Protein AF-F4B9F3-F1 (afdb_monomer)

pLDDT: mean 88.11, std 6.35, range [46.09, 97.69]

Structure (mmCIF, N/CA/C/O backbone):
data_AF-F4B9F3-F1
#
_entry.id   AF-F4B9F3-F1
#
loop_
_atom_site.group_PDB
_atom_site.id
_atom_site.type_symbol
_atom_site.label_atom_id
_atom_site.label_alt_id
_atom_site.label_comp_id
_atom_site.label_asym_id
_atom_site.label_entity_id
_atom_site.label_seq_id
_atom_site.pdbx_PDB_ins_code
_atom_site.Cartn_x
_atom_site.Cartn_y
_atom_site.Cartn_z
_atom_site.occupancy
_atom_site.B_iso_or_equiv
_atom_site.auth_seq_id
_atom_site.auth_comp_id
_atom_site.auth_asym_id
_atom_site.auth_atom_id
_atom_site.pdbx_PDB_model_num
ATOM 1 N N . MET A 1 1 ? -16.936 16.603 3.593 1.00 54.53 1 MET A N 1
ATOM 2 C CA . MET A 1 1 ? -16.932 15.221 3.071 1.00 54.53 1 MET A CA 1
ATOM 3 C C . MET A 1 1 ? -16.608 14.290 4.228 1.00 54.53 1 MET A C 1
ATOM 5 O O . MET A 1 1 ? -15.679 14.599 4.966 1.00 54.53 1 MET A O 1
ATOM 9 N N . ASP A 1 2 ? -17.397 13.236 4.446 1.00 83.31 2 ASP A N 1
ATOM 10 C CA . ASP A 1 2 ? -17.101 12.216 5.465 1.00 83.31 2 ASP A CA 1
ATOM 11 C C . ASP A 1 2 ? -15.756 11.537 5.127 1.00 83.31 2 ASP A C 1
ATOM 13 O O . ASP A 1 2 ? -15.446 11.337 3.949 1.00 83.31 2 ASP A O 1
ATOM 17 N N . LYS A 1 3 ? -14.947 11.191 6.138 1.00 83.88 3 LYS A N 1
ATOM 18 C CA . LYS A 1 3 ? -13.665 10.481 5.957 1.00 83.88 3 LYS A CA 1
ATOM 19 C C . LYS A 1 3 ? -13.860 9.179 5.174 1.00 83.88 3 LYS A C 1
ATOM 21 O O . LYS A 1 3 ? -12.996 8.796 4.391 1.00 83.88 3 LYS A O 1
ATOM 26 N N . LEU A 1 4 ? -15.013 8.533 5.355 1.00 87.69 4 LEU A N 1
ATOM 27 C CA . LEU A 1 4 ? -15.389 7.324 4.625 1.00 87.69 4 LEU A CA 1
ATOM 28 C C . LEU A 1 4 ? -15.606 7.594 3.131 1.00 87.69 4 LEU A C 1
ATOM 30 O O . LEU A 1 4 ? -15.123 6.837 2.293 1.00 87.69 4 LEU A O 1
ATOM 34 N N . ASP A 1 5 ? -16.288 8.684 2.778 1.00 88.31 5 ASP A N 1
ATOM 35 C CA . ASP A 1 5 ? -16.486 9.040 1.372 1.00 88.31 5 ASP A CA 1
ATOM 36 C C . ASP A 1 5 ? -15.176 9.465 0.707 1.00 88.31 5 ASP A C 1
ATOM 38 O O . ASP A 1 5 ? -14.934 9.082 -0.436 1.00 88.31 5 ASP A O 1
ATOM 42 N N . LEU A 1 6 ? -14.294 10.163 1.433 1.00 90.00 6 LEU A N 1
ATOM 43 C CA . LEU A 1 6 ? -12.944 10.461 0.952 1.00 90.00 6 LEU A CA 1
ATOM 44 C C . LEU A 1 6 ? -12.167 9.179 0.623 1.00 90.00 6 LEU A C 1
ATOM 46 O O . LEU A 1 6 ? -11.604 9.086 -0.463 1.00 90.00 6 LEU A O 1
ATOM 50 N N . ALA A 1 7 ? -12.173 8.183 1.517 1.00 89.06 7 ALA A N 1
ATOM 51 C CA . ALA A 1 7 ? -11.482 6.912 1.292 1.00 89.06 7 ALA A CA 1
ATOM 52 C C . ALA A 1 7 ? -12.005 6.177 0.047 1.00 89.06 7 ALA A C 1
ATOM 54 O O . ALA A 1 7 ? -11.213 5.708 -0.767 1.00 89.06 7 ALA A O 1
ATOM 55 N N . LYS A 1 8 ? -13.330 6.142 -0.146 1.00 92.88 8 LYS A N 1
ATOM 56 C CA . LYS A 1 8 ? -13.966 5.557 -1.336 1.00 92.88 8 LYS A CA 1
ATOM 57 C C . LYS A 1 8 ? -13.524 6.253 -2.627 1.00 92.88 8 LYS A C 1
ATOM 59 O O . LYS A 1 8 ? -13.165 5.579 -3.588 1.00 92.88 8 LYS A O 1
ATOM 64 N N . TYR A 1 9 ? -13.548 7.587 -2.664 1.00 92.62 9 TYR A N 1
ATOM 65 C CA . TYR A 1 9 ? -13.148 8.327 -3.863 1.00 92.62 9 TYR A CA 1
ATOM 66 C C . TYR A 1 9 ? -11.651 8.198 -4.145 1.00 92.62 9 TYR A C 1
ATOM 68 O O . TYR A 1 9 ? -11.282 7.963 -5.291 1.00 92.62 9 TYR A O 1
ATOM 76 N N . LEU A 1 10 ? -10.800 8.278 -3.117 1.00 92.19 10 LEU A N 1
ATOM 77 C CA . LEU A 1 10 ? -9.359 8.067 -3.268 1.00 92.19 10 LEU A CA 1
ATOM 78 C C . LEU A 1 10 ? -9.040 6.661 -3.776 1.00 92.19 10 LEU A C 1
ATOM 80 O O . LEU A 1 10 ? -8.207 6.530 -4.666 1.00 92.19 10 LEU A O 1
ATOM 84 N N . ALA A 1 11 ? -9.735 5.630 -3.285 1.00 92.69 11 ALA A N 1
ATOM 85 C CA . ALA A 1 11 ? -9.580 4.275 -3.802 1.00 92.69 11 ALA A CA 1
ATOM 86 C C . ALA A 1 11 ? -9.841 4.227 -5.316 1.00 92.69 11 ALA A C 1
ATOM 88 O O . ALA A 1 11 ? -8.995 3.762 -6.078 1.00 92.69 11 ALA A O 1
ATOM 89 N N . ILE A 1 12 ? -10.972 4.768 -5.773 1.00 92.06 12 ILE A N 1
ATOM 90 C CA . ILE A 1 12 ? -11.334 4.762 -7.199 1.00 92.06 12 ILE A CA 1
ATOM 91 C C . ILE A 1 12 ? -10.333 5.576 -8.030 1.00 92.06 12 ILE A C 1
ATOM 93 O O . ILE A 1 12 ? -9.908 5.120 -9.090 1.00 92.06 12 ILE A O 1
ATOM 97 N N . ILE A 1 13 ? -9.922 6.752 -7.544 1.00 92.88 13 ILE A N 1
ATOM 98 C CA . ILE A 1 13 ? -8.953 7.615 -8.232 1.00 92.88 13 ILE A CA 1
ATOM 99 C C . ILE A 1 13 ? -7.603 6.908 -8.367 1.00 92.88 13 ILE A C 1
ATOM 101 O O . ILE A 1 13 ? -7.053 6.873 -9.464 1.00 92.88 13 ILE A O 1
ATOM 105 N N . PHE A 1 14 ? -7.084 6.306 -7.293 1.00 90.75 14 PHE A N 1
ATOM 106 C CA . PHE A 1 14 ? -5.810 5.589 -7.342 1.00 90.75 14 PHE A CA 1
ATOM 107 C C . PHE A 1 14 ? -5.873 4.357 -8.241 1.00 90.75 14 PHE A C 1
ATOM 109 O O . PHE A 1 14 ? -4.962 4.165 -9.037 1.00 90.75 14 PHE A O 1
ATOM 116 N N . ALA A 1 15 ? -6.960 3.577 -8.207 1.00 90.69 15 ALA A N 1
ATOM 117 C CA . ALA A 1 15 ? -7.137 2.471 -9.151 1.00 90.69 15 ALA A CA 1
ATOM 118 C C . ALA A 1 15 ? -7.167 2.961 -10.605 1.00 90.69 15 ALA A C 1
ATOM 120 O O . ALA A 1 15 ? -6.546 2.344 -11.465 1.00 90.69 15 ALA A O 1
ATOM 121 N N . GLY A 1 16 ? -7.855 4.073 -10.879 1.00 89.19 16 GLY A N 1
ATOM 122 C CA . GLY A 1 16 ? -7.937 4.654 -12.217 1.00 89.19 16 GLY A CA 1
ATOM 123 C C . GLY A 1 16 ? -6.586 5.155 -12.727 1.00 89.19 16 GLY A C 1
ATOM 124 O O . GLY A 1 16 ? -6.164 4.767 -13.812 1.00 89.19 16 GLY A O 1
ATOM 125 N N . ILE A 1 17 ? -5.885 5.972 -11.933 1.00 89.88 17 ILE A N 1
ATOM 126 C CA . ILE A 1 17 ? -4.555 6.495 -12.284 1.00 89.88 17 ILE A CA 1
ATOM 127 C C . ILE A 1 17 ? -3.578 5.342 -12.487 1.00 89.88 17 ILE A C 1
ATOM 129 O O . ILE A 1 17 ? -2.894 5.293 -13.508 1.00 89.88 17 ILE A O 1
ATOM 133 N N . SER A 1 18 ? -3.542 4.391 -11.554 1.00 87.56 18 SER A N 1
ATOM 134 C CA . SER A 1 18 ? -2.653 3.247 -11.683 1.00 87.56 18 SER A CA 1
ATOM 135 C C . SER A 1 18 ? -3.004 2.391 -12.871 1.00 87.56 18 SER A C 1
ATOM 137 O O . SER A 1 18 ? -2.077 2.010 -13.555 1.00 87.56 18 SER A O 1
ATOM 139 N N . GLY A 1 19 ? -4.285 2.158 -13.172 1.00 86.00 19 GLY A N 1
ATOM 140 C CA . GLY A 1 19 ? -4.714 1.439 -14.371 1.00 86.00 19 GLY A CA 1
ATOM 141 C C . GLY A 1 19 ? -4.265 2.120 -15.665 1.00 86.00 19 GLY A C 1
ATOM 142 O O . GLY A 1 19 ? -3.836 1.441 -16.593 1.00 86.00 19 GLY A O 1
ATOM 143 N N . ILE A 1 20 ? -4.290 3.456 -15.718 1.00 87.50 20 ILE A N 1
ATOM 144 C CA . ILE A 1 20 ? -3.760 4.212 -16.860 1.00 87.50 20 ILE A CA 1
ATOM 145 C C . ILE A 1 20 ? -2.248 3.995 -16.976 1.00 87.50 20 ILE A C 1
ATOM 147 O O . ILE A 1 20 ? -1.790 3.552 -18.027 1.00 87.50 20 ILE A O 1
ATOM 151 N N . ILE A 1 21 ? -1.485 4.241 -15.904 1.00 85.19 21 ILE A N 1
ATOM 152 C CA . ILE A 1 21 ? -0.020 4.058 -15.892 1.00 85.19 21 ILE A CA 1
ATOM 153 C C . ILE A 1 21 ? 0.353 2.600 -16.208 1.00 85.19 21 ILE A C 1
ATOM 155 O O . ILE A 1 21 ? 1.301 2.358 -16.947 1.00 85.19 21 ILE A O 1
ATOM 159 N N . TYR A 1 22 ? -0.448 1.639 -15.744 1.00 76.88 22 TYR A N 1
ATOM 160 C CA . TYR A 1 22 ? -0.334 0.217 -16.069 1.00 76.88 22 TYR A CA 1
ATOM 161 C C . TYR A 1 22 ? -0.323 0.003 -17.595 1.00 76.88 22 TYR A C 1
ATOM 163 O O . TYR A 1 22 ? 0.506 -0.716 -18.144 1.00 76.88 22 TYR A O 1
ATOM 171 N N . VAL A 1 23 ? -1.223 0.658 -18.331 1.00 79.69 23 VAL A N 1
ATOM 172 C CA . VAL A 1 23 ? -1.362 0.447 -19.781 1.00 79.69 23 VAL A CA 1
ATOM 173 C C . VAL A 1 23 ? -0.279 1.173 -20.584 1.00 79.69 23 VAL A C 1
ATOM 175 O O . VAL A 1 23 ? 0.254 0.592 -21.530 1.00 79.69 23 VAL A O 1
ATOM 178 N N . ILE A 1 24 ? 0.043 2.423 -20.234 1.00 83.38 24 ILE A N 1
ATOM 179 C CA . ILE A 1 24 ? 0.866 3.307 -21.086 1.00 83.38 24 ILE A CA 1
ATOM 180 C C . ILE A 1 24 ? 2.279 3.593 -20.562 1.00 83.38 24 ILE A C 1
ATOM 182 O O . ILE A 1 24 ? 3.078 4.159 -21.303 1.00 83.38 24 ILE A O 1
ATOM 186 N N . GLY A 1 25 ? 2.576 3.253 -19.307 1.00 81.44 25 GLY A N 1
ATOM 187 C CA . GLY A 1 25 ? 3.857 3.558 -18.668 1.00 81.44 25 GLY A CA 1
ATOM 188 C C . GLY A 1 25 ? 5.021 2.748 -19.233 1.00 81.44 25 GLY A C 1
ATOM 189 O O . GLY A 1 25 ? 4.832 1.713 -19.879 1.00 81.44 25 GLY A O 1
ATOM 190 N N . ASP A 1 26 ? 6.243 3.199 -18.965 1.00 83.12 26 ASP A N 1
ATOM 191 C CA . ASP A 1 26 ? 7.438 2.397 -19.220 1.00 83.12 26 ASP A CA 1
ATOM 192 C C . ASP A 1 26 ? 7.557 1.222 -18.213 1.00 83.12 26 ASP A C 1
ATOM 194 O O . ASP A 1 26 ? 6.752 1.110 -17.286 1.00 83.12 26 ASP A O 1
ATOM 198 N N . PRO A 1 27 ? 8.509 0.284 -18.364 1.00 82.88 27 PRO A N 1
ATOM 199 C CA . PRO A 1 27 ? 8.615 -0.856 -17.452 1.00 82.88 27 PRO A CA 1
ATOM 200 C C . PRO A 1 27 ? 8.809 -0.494 -15.966 1.00 82.88 27 PRO A C 1
ATOM 202 O O . PRO A 1 27 ? 8.339 -1.254 -15.113 1.00 82.88 27 PRO A O 1
ATOM 205 N N . LEU A 1 28 ? 9.465 0.627 -15.634 1.00 85.12 28 LEU A N 1
ATOM 206 C CA . LEU A 1 28 ? 9.624 1.078 -14.245 1.00 85.12 28 LEU A CA 1
ATOM 207 C C . LEU A 1 28 ? 8.348 1.740 -13.741 1.00 85.12 28 LEU A C 1
ATOM 209 O O . LEU A 1 28 ? 7.895 1.391 -12.652 1.00 85.12 28 LEU A O 1
ATOM 213 N N . ASP A 1 29 ? 7.728 2.609 -14.535 1.00 85.50 29 ASP A N 1
ATOM 214 C CA . ASP A 1 29 ? 6.423 3.201 -14.227 1.00 85.50 29 ASP A CA 1
ATOM 215 C C . ASP A 1 29 ? 5.366 2.122 -13.994 1.00 85.50 29 ASP A C 1
ATOM 217 O O . ASP A 1 29 ? 4.603 2.163 -13.024 1.00 85.50 29 ASP A O 1
ATOM 221 N N . LYS A 1 30 ? 5.356 1.101 -14.854 1.00 85.62 30 LYS A N 1
ATOM 222 C CA . LYS A 1 30 ? 4.491 -0.064 -14.705 1.00 85.62 30 LYS A CA 1
ATOM 223 C C . LYS A 1 30 ? 4.792 -0.796 -13.409 1.00 85.62 30 LYS A C 1
ATOM 225 O O . LYS A 1 30 ? 3.845 -1.111 -12.702 1.00 85.62 30 LYS A O 1
ATOM 230 N N . LEU A 1 31 ? 6.055 -1.030 -13.050 1.00 85.19 31 LEU A N 1
ATOM 231 C CA . LEU A 1 31 ? 6.383 -1.669 -11.771 1.00 85.19 31 LEU A CA 1
ATOM 232 C C . LEU A 1 31 ? 5.897 -0.827 -10.584 1.00 85.19 31 LEU A C 1
ATOM 234 O O . LEU A 1 31 ? 5.231 -1.369 -9.703 1.00 85.19 31 LEU A O 1
ATOM 238 N N . LEU A 1 32 ? 6.164 0.483 -10.591 1.00 86.88 32 LEU A N 1
ATOM 239 C CA . LEU A 1 32 ? 5.706 1.441 -9.574 1.00 86.88 32 LEU A CA 1
ATOM 240 C C . LEU A 1 32 ? 4.182 1.447 -9.441 1.00 86.88 32 LEU A C 1
ATOM 242 O O . LEU A 1 32 ? 3.639 1.504 -8.333 1.00 86.88 32 LEU A O 1
ATOM 246 N N . SER A 1 33 ? 3.478 1.328 -10.565 1.00 84.69 33 SER A N 1
ATOM 247 C CA . SER A 1 33 ? 2.021 1.348 -10.592 1.00 84.69 33 SER A CA 1
ATOM 248 C C . SER A 1 33 ? 1.373 0.157 -9.880 1.00 84.69 33 SER A C 1
ATOM 250 O O . SER A 1 33 ? 0.226 0.307 -9.467 1.00 84.69 33 SER A O 1
ATOM 252 N N . TYR A 1 34 ? 2.085 -0.956 -9.630 1.00 84.19 34 TYR A N 1
ATOM 253 C CA . TYR A 1 34 ? 1.566 -2.114 -8.870 1.00 84.19 34 TYR A CA 1
ATOM 254 C C . TYR A 1 34 ? 1.205 -1.739 -7.426 1.00 84.19 34 TYR A C 1
ATOM 256 O O . TYR A 1 34 ? 0.341 -2.359 -6.811 1.00 84.19 34 TYR A O 1
ATOM 264 N N . GLN A 1 35 ? 1.794 -0.674 -6.875 1.00 86.38 35 GLN A N 1
ATOM 265 C CA . GLN A 1 35 ? 1.432 -0.215 -5.535 1.00 86.38 35 GLN A CA 1
ATOM 266 C C . GLN A 1 35 ? 0.037 0.414 -5.477 1.00 86.38 35 GLN A C 1
ATOM 268 O O . GLN A 1 35 ? -0.643 0.333 -4.454 1.00 86.38 35 GLN A O 1
ATOM 273 N N . GLY A 1 36 ? -0.420 1.051 -6.553 1.00 89.44 36 GLY A N 1
ATOM 274 C CA . GLY A 1 36 ? -1.686 1.774 -6.517 1.00 89.44 36 GLY A CA 1
ATOM 275 C C . GLY A 1 36 ? -2.930 0.887 -6.413 1.00 89.44 36 GLY A C 1
ATOM 276 O O . GLY A 1 36 ? -3.803 1.233 -5.618 1.00 89.44 36 GLY A O 1
ATOM 277 N N . PRO A 1 37 ? -3.027 -0.271 -7.095 1.00 92.38 37 PRO A N 1
ATOM 278 C CA . PRO A 1 37 ? -4.070 -1.264 -6.851 1.00 92.38 37 PRO A CA 1
ATOM 279 C C . PRO A 1 37 ? -4.069 -1.758 -5.406 1.00 92.38 37 PRO A C 1
ATOM 281 O O . PRO A 1 37 ? -5.139 -1.835 -4.805 1.00 92.38 37 PRO A O 1
ATOM 284 N N . VAL A 1 38 ? -2.892 -1.994 -4.812 1.00 93.38 38 VAL A N 1
ATOM 285 C CA . VAL A 1 38 ? -2.772 -2.384 -3.397 1.00 93.38 38 VAL A CA 1
ATOM 286 C C . VAL A 1 38 ? -3.338 -1.295 -2.482 1.00 93.38 38 VAL A C 1
ATOM 288 O O . VAL A 1 38 ? -4.198 -1.578 -1.644 1.00 93.38 38 VAL A O 1
ATOM 291 N N . PHE A 1 39 ? -2.919 -0.038 -2.656 1.00 91.81 39 PHE A N 1
ATOM 292 C CA . PHE A 1 39 ? -3.423 1.086 -1.858 1.00 91.81 39 PHE A CA 1
ATOM 293 C C . PHE A 1 39 ? -4.919 1.332 -2.072 1.00 91.81 39 PHE A C 1
ATOM 295 O O . PHE A 1 39 ? -5.658 1.560 -1.113 1.00 91.81 39 PHE A O 1
ATOM 302 N N . SER A 1 40 ? -5.379 1.258 -3.318 1.00 95.31 40 SER A N 1
ATOM 303 C CA . SER A 1 40 ? -6.786 1.405 -3.680 1.00 95.31 40 SER A CA 1
ATOM 304 C C . SER A 1 40 ? -7.649 0.329 -3.026 1.00 95.31 40 SER A C 1
ATOM 306 O O . SER A 1 40 ? -8.626 0.644 -2.339 1.00 95.31 40 SER A O 1
ATOM 308 N N . GLY A 1 41 ? -7.240 -0.933 -3.165 1.00 96.62 41 GLY A N 1
ATOM 309 C CA . GLY A 1 41 ? -7.872 -2.068 -2.517 1.00 96.62 41 GLY A CA 1
ATOM 310 C C . GLY A 1 41 ? -7.928 -1.862 -1.010 1.00 96.62 41 GLY A C 1
ATOM 311 O O . GLY A 1 41 ? -9.006 -1.946 -0.425 1.00 96.62 41 GLY A O 1
ATOM 312 N N . ALA A 1 42 ? -6.807 -1.503 -0.380 1.00 95.50 42 ALA A N 1
ATOM 313 C CA . ALA A 1 42 ? -6.735 -1.298 1.065 1.00 95.50 42 ALA A CA 1
ATOM 314 C C . ALA A 1 42 ? -7.681 -0.195 1.560 1.00 95.50 42 ALA A C 1
ATOM 316 O O . ALA A 1 42 ? -8.410 -0.396 2.537 1.00 95.50 42 ALA A O 1
ATOM 317 N N . LEU A 1 43 ? -7.738 0.943 0.865 1.00 95.44 43 LEU A N 1
ATOM 318 C CA . LEU A 1 43 ? -8.685 2.014 1.179 1.00 95.44 43 LEU A CA 1
ATOM 319 C C . LEU A 1 43 ? -10.137 1.547 1.039 1.00 95.44 43 LEU A C 1
ATOM 321 O O . LEU A 1 43 ? -10.967 1.875 1.891 1.00 95.44 43 LEU A O 1
ATOM 325 N N . LEU A 1 44 ? -10.446 0.758 0.008 1.00 96.38 44 LEU A N 1
ATOM 326 C CA . LEU A 1 44 ? -11.791 0.232 -0.200 1.00 96.38 44 LEU A CA 1
ATOM 327 C C . LEU A 1 44 ? -12.169 -0.823 0.851 1.00 96.38 44 LEU A C 1
ATOM 329 O O . LEU A 1 44 ? -13.282 -0.783 1.371 1.00 96.38 44 LEU A O 1
ATOM 333 N N . GLY A 1 45 ? -11.256 -1.723 1.216 1.00 95.94 45 GLY A N 1
ATOM 334 C CA . GLY A 1 45 ? -11.462 -2.715 2.275 1.00 95.94 45 GLY A CA 1
ATOM 335 C C . GLY A 1 45 ? -11.715 -2.054 3.627 1.00 95.94 45 GLY A C 1
ATOM 336 O O . GLY A 1 45 ? -12.679 -2.392 4.323 1.00 95.94 45 GLY A O 1
ATOM 337 N N . TRP A 1 46 ? -10.916 -1.033 3.951 1.00 95.12 46 TRP A N 1
ATOM 338 C CA . TRP A 1 46 ? -11.114 -0.209 5.141 1.00 95.12 46 TRP A CA 1
ATOM 339 C C . TRP A 1 46 ? -12.446 0.552 5.097 1.00 95.12 46 TRP A C 1
ATOM 341 O O . TRP A 1 46 ? -13.173 0.601 6.092 1.00 95.12 46 TRP A O 1
ATOM 351 N N . TYR A 1 47 ? -12.813 1.118 3.946 1.00 95.12 47 TYR A N 1
ATOM 352 C CA . TYR A 1 47 ? -14.108 1.769 3.764 1.00 95.12 47 TYR A CA 1
ATOM 353 C C . TYR A 1 47 ? -15.268 0.796 4.003 1.00 95.12 47 TYR A C 1
ATOM 355 O O . TYR A 1 47 ? -16.190 1.126 4.748 1.00 95.12 47 TYR A O 1
ATOM 363 N N . VAL A 1 48 ? -15.223 -0.404 3.416 1.00 94.38 48 VAL A N 1
ATOM 364 C CA . VAL A 1 48 ? -16.306 -1.392 3.500 1.00 94.38 48 VAL A CA 1
ATOM 365 C C . VAL A 1 48 ? -16.559 -1.808 4.946 1.00 94.38 48 VAL A C 1
ATOM 367 O O . VAL A 1 48 ? -17.702 -1.745 5.404 1.00 94.38 48 VAL A O 1
ATOM 370 N N . ILE A 1 49 ? -15.515 -2.175 5.695 1.00 93.50 49 ILE A N 1
ATOM 371 C CA . ILE A 1 49 ? -15.701 -2.633 7.078 1.00 93.50 49 ILE A CA 1
ATOM 372 C C . ILE A 1 49 ? -16.241 -1.523 7.989 1.00 93.50 49 ILE A C 1
ATOM 374 O O . ILE A 1 49 ? -17.059 -1.793 8.865 1.00 93.50 49 ILE A O 1
ATOM 378 N N . ASN A 1 50 ? -15.862 -0.264 7.758 1.00 91.25 50 ASN A N 1
ATOM 379 C CA . ASN A 1 50 ? -16.335 0.851 8.578 1.00 91.25 50 ASN A CA 1
ATOM 380 C C . ASN A 1 50 ? -17.706 1.390 8.142 1.00 91.25 50 ASN A C 1
ATOM 382 O O . ASN A 1 50 ? -18.498 1.788 8.991 1.00 91.25 50 ASN A O 1
ATOM 386 N N . LYS A 1 51 ? -18.025 1.406 6.843 1.00 90.81 51 LYS A N 1
ATOM 387 C CA . LYS A 1 51 ? -19.292 1.963 6.341 1.00 90.81 51 LYS A CA 1
ATOM 388 C C . LYS A 1 51 ? -20.478 1.030 6.567 1.00 90.81 51 LYS A C 1
ATOM 390 O O . L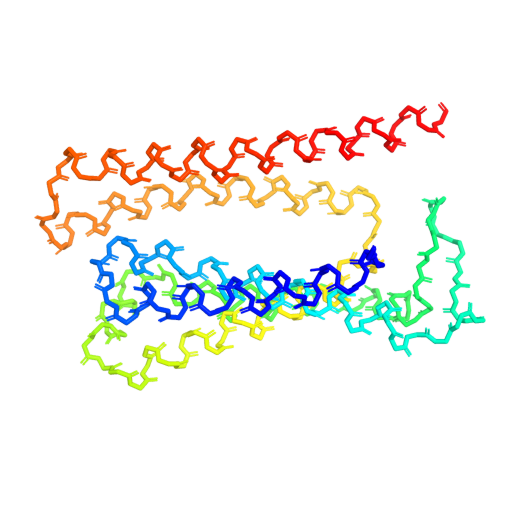YS A 1 51 ? -21.567 1.511 6.871 1.00 90.81 51 LYS A O 1
ATOM 395 N N . TYR A 1 52 ? -20.274 -0.275 6.388 1.00 88.00 52 TYR A N 1
ATOM 396 C CA . TYR A 1 52 ? -21.349 -1.268 6.468 1.00 88.00 52 TYR A CA 1
ATOM 397 C C . TYR A 1 52 ? -21.531 -1.865 7.865 1.00 88.00 52 TYR A C 1
ATOM 399 O O . TYR A 1 52 ? -22.457 -2.647 8.076 1.00 88.00 52 TYR A O 1
ATOM 407 N N . THR A 1 53 ? -20.694 -1.487 8.833 1.00 87.69 53 THR A N 1
ATOM 408 C CA . THR A 1 53 ? -20.932 -1.843 10.232 1.00 87.69 53 THR A CA 1
ATOM 409 C C . THR A 1 53 ? -22.018 -0.931 10.816 1.00 87.69 53 THR A C 1
ATOM 411 O O . THR A 1 53 ? -21.882 0.293 10.751 1.00 87.69 53 THR A O 1
ATOM 414 N N . PRO A 1 54 ? -23.105 -1.488 11.385 1.00 86.19 54 PRO A N 1
ATOM 415 C CA . PRO A 1 54 ? -24.119 -0.705 12.089 1.00 86.19 54 PRO A CA 1
ATOM 416 C C . PRO A 1 54 ? -23.510 0.118 13.232 1.00 86.19 54 PRO A C 1
ATOM 41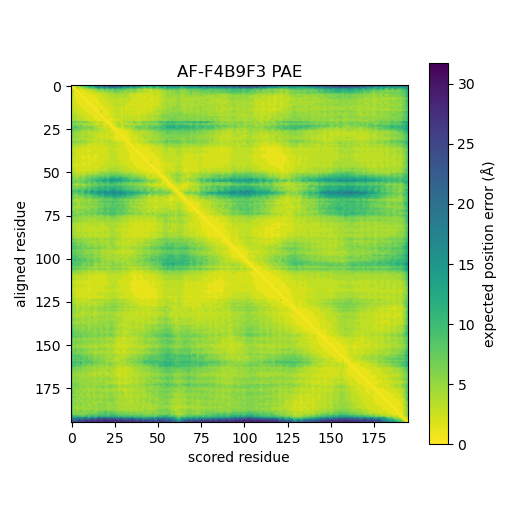8 O O . PRO A 1 54 ? -22.590 -0.345 13.902 1.00 86.19 54 PRO A O 1
ATOM 421 N N . LYS A 1 55 ? -24.013 1.336 13.474 1.00 82.88 55 LYS A N 1
ATOM 422 C CA . LYS A 1 55 ? -23.436 2.265 14.471 1.00 82.88 55 LYS A CA 1
ATOM 423 C C . LYS A 1 55 ? -23.435 1.704 15.899 1.00 82.88 55 LYS A C 1
ATOM 425 O O . LYS A 1 55 ? -22.537 2.014 16.669 1.00 82.88 55 LYS A O 1
ATOM 430 N N . ASP A 1 56 ? -24.414 0.868 16.223 1.00 86.44 56 ASP A N 1
ATOM 431 C CA . ASP A 1 56 ? -24.560 0.127 17.481 1.00 86.44 56 ASP A CA 1
ATOM 432 C C . ASP A 1 56 ? -23.585 -1.057 17.614 1.00 86.44 56 ASP A C 1
ATOM 434 O O . ASP A 1 56 ? -23.445 -1.628 18.691 1.00 86.44 56 ASP A O 1
ATOM 438 N N . LYS A 1 57 ? -22.883 -1.418 16.533 1.00 88.56 57 LYS A N 1
ATOM 439 C CA . LYS A 1 57 ? -21.897 -2.510 16.479 1.00 88.56 57 LYS A CA 1
ATOM 440 C C . LYS A 1 57 ? -20.458 -2.005 16.392 1.00 88.56 57 LYS A C 1
ATOM 442 O O . LYS A 1 57 ? -19.587 -2.691 15.850 1.00 88.56 57 LYS A O 1
ATOM 447 N N . PHE A 1 58 ? -20.209 -0.819 16.935 1.00 90.94 58 PHE A N 1
ATOM 448 C CA . PHE A 1 58 ? -18.869 -0.333 17.239 1.00 90.94 58 PHE A CA 1
ATOM 449 C C . PHE A 1 58 ? -18.602 -0.494 18.728 1.00 90.94 58 PHE A C 1
ATOM 451 O O . PHE A 1 58 ? -19.480 -0.257 19.553 1.00 90.94 58 PHE A O 1
ATOM 458 N N . VAL A 1 59 ? -17.381 -0.886 19.061 1.00 89.00 59 VAL A N 1
ATOM 459 C CA . VAL A 1 59 ? -16.927 -1.013 20.446 1.00 89.00 59 VAL A CA 1
ATOM 460 C C . VAL A 1 59 ? -15.607 -0.284 20.619 1.00 89.00 59 VAL A C 1
ATOM 462 O O . VAL A 1 59 ? -14.822 -0.169 19.676 1.00 89.00 59 VAL A O 1
ATOM 465 N N . GLU A 1 60 ? -15.371 0.227 21.821 1.00 84.94 60 GLU A N 1
ATOM 466 C CA . GLU A 1 60 ? -14.086 0.822 22.166 1.00 84.94 60 GLU A CA 1
ATOM 467 C C . GLU A 1 60 ? -13.025 -0.269 22.325 1.00 84.94 60 GLU A C 1
ATOM 469 O O . GLU A 1 60 ? -13.200 -1.251 23.047 1.00 84.94 60 GLU A O 1
ATOM 474 N N . PHE A 1 61 ? -11.913 -0.090 21.623 1.00 82.81 61 PHE A N 1
ATOM 475 C CA . PHE A 1 61 ? -10.743 -0.950 21.680 1.00 82.81 61 PHE A CA 1
ATOM 476 C C . PHE A 1 61 ? -9.491 -0.082 21.586 1.00 82.81 61 PHE A C 1
ATOM 478 O O . PHE A 1 61 ? -9.306 0.623 20.591 1.00 82.81 61 PHE A O 1
ATOM 485 N N . GLU A 1 62 ? -8.645 -0.121 22.621 1.00 79.56 62 GLU A N 1
ATOM 486 C CA . GLU A 1 62 ? -7.441 0.720 22.729 1.00 79.56 62 GLU A CA 1
ATOM 487 C C . GLU A 1 62 ? -7.752 2.188 22.364 1.00 79.56 62 GLU A C 1
ATOM 489 O O . GLU A 1 62 ? -7.162 2.734 21.434 1.00 79.56 62 GLU A O 1
ATOM 494 N N . ASP A 1 63 ? -8.746 2.798 23.021 1.00 72.12 63 ASP A N 1
ATOM 495 C CA . ASP A 1 63 ? -9.214 4.190 22.825 1.00 72.12 63 ASP A CA 1
ATOM 496 C C . ASP A 1 63 ? -9.632 4.542 21.388 1.00 72.12 63 ASP A C 1
ATOM 498 O O . ASP A 1 63 ? -9.546 5.691 20.946 1.00 72.12 63 ASP A O 1
ATOM 502 N N . SER A 1 64 ? -10.051 3.542 20.614 1.00 80.19 64 SER A N 1
ATOM 503 C CA . SER A 1 64 ? -10.579 3.730 19.267 1.00 80.19 64 SER A CA 1
ATOM 504 C C . SER A 1 64 ? -11.874 2.952 19.073 1.00 80.19 64 SER A C 1
ATOM 506 O O . SER A 1 64 ? -11.999 1.814 19.517 1.00 80.19 64 SER A O 1
ATOM 508 N N . LEU A 1 65 ? -12.849 3.566 18.401 1.00 84.69 65 LEU A N 1
ATOM 509 C CA . LEU A 1 65 ? -14.071 2.876 17.997 1.00 84.69 65 LEU A CA 1
ATOM 510 C C . LEU A 1 65 ? -13.750 1.949 16.827 1.00 84.69 65 LEU A C 1
ATOM 512 O O . LEU A 1 65 ? -13.393 2.413 15.741 1.00 84.69 65 LEU A O 1
ATOM 516 N N . VAL A 1 66 ? -13.895 0.645 17.047 1.00 88.81 66 VAL A N 1
ATOM 517 C CA . VAL A 1 66 ? -13.664 -0.381 16.028 1.00 88.81 66 VAL A CA 1
ATOM 518 C C . VAL A 1 66 ? -14.941 -1.174 15.751 1.00 88.81 66 VAL A C 1
ATOM 520 O O . VAL A 1 66 ? -15.729 -1.422 16.667 1.00 88.81 66 VAL A O 1
ATOM 523 N N . PRO A 1 67 ? -15.158 -1.618 14.501 1.00 90.50 67 PRO A N 1
ATOM 524 C CA . PRO A 1 67 ? -16.224 -2.560 14.191 1.00 90.50 67 PRO A CA 1
ATOM 525 C C . PRO A 1 67 ? -16.099 -3.856 15.000 1.00 90.50 67 PRO A C 1
ATOM 527 O O . PRO A 1 67 ? -15.020 -4.451 15.042 1.00 90.50 67 PRO A O 1
ATOM 530 N N . VAL A 1 68 ? -17.201 -4.362 15.565 1.00 89.56 68 VAL A N 1
ATOM 531 C CA . VAL A 1 68 ? -17.218 -5.659 16.278 1.00 89.56 68 VAL A CA 1
ATOM 532 C C . VAL A 1 68 ? -16.709 -6.797 15.386 1.00 89.56 68 VAL A C 1
ATOM 534 O O . VAL A 1 68 ? -15.971 -7.667 15.847 1.00 89.56 68 VAL A O 1
ATOM 537 N N . THR A 1 69 ? -17.027 -6.763 14.088 1.00 87.88 69 THR A N 1
ATOM 538 C CA . THR A 1 69 ? -16.531 -7.733 13.100 1.00 87.88 69 THR A CA 1
ATOM 539 C C . THR A 1 69 ? -15.004 -7.818 13.093 1.00 87.88 69 THR A C 1
ATOM 541 O O . THR A 1 69 ? -14.461 -8.917 13.026 1.00 87.88 69 THR A O 1
ATOM 544 N N . SER A 1 70 ? -14.306 -6.688 13.246 1.00 89.50 70 SER A N 1
ATOM 545 C CA . SER A 1 70 ? -12.841 -6.635 13.316 1.00 89.50 70 SER A CA 1
ATOM 546 C C . SER A 1 70 ? -12.294 -7.417 14.509 1.00 89.50 70 SER A C 1
ATOM 548 O O . SER A 1 70 ? -11.262 -8.072 14.400 1.00 89.50 70 SER A O 1
ATOM 550 N N . ILE A 1 71 ? -12.992 -7.396 15.645 1.00 88.75 71 ILE A N 1
ATOM 551 C CA . ILE A 1 71 ? -12.590 -8.153 16.837 1.00 88.75 71 ILE A CA 1
ATOM 552 C C . ILE A 1 71 ? -12.818 -9.648 16.619 1.00 88.75 71 ILE A C 1
ATOM 554 O O . ILE A 1 71 ? -11.950 -10.455 16.949 1.00 88.75 71 ILE A O 1
ATOM 558 N N . LEU A 1 72 ? -13.947 -10.022 16.011 1.00 88.31 72 LEU A N 1
ATOM 559 C CA . LEU A 1 72 ? -14.280 -11.424 15.742 1.00 88.31 72 LEU A CA 1
ATOM 560 C C . LEU A 1 72 ? -13.272 -12.094 14.798 1.00 88.31 72 LEU A C 1
ATOM 562 O O . LEU A 1 72 ? -12.906 -13.251 15.004 1.00 88.31 72 LEU A O 1
ATOM 566 N N . ILE A 1 73 ? -12.798 -11.371 13.781 1.00 91.25 73 ILE A N 1
ATOM 567 C CA . ILE A 1 73 ? -11.852 -11.907 12.788 1.00 91.25 73 ILE A CA 1
ATOM 568 C C . ILE A 1 73 ? -10.387 -11.832 13.238 1.00 91.25 73 ILE A C 1
ATOM 570 O O . ILE A 1 73 ? -9.521 -12.421 12.592 1.00 91.25 73 ILE A O 1
ATOM 574 N N . ARG A 1 74 ? -10.095 -11.162 14.359 1.00 89.12 74 ARG A N 1
ATOM 575 C CA . ARG A 1 74 ? -8.733 -10.901 14.847 1.00 89.12 74 ARG A CA 1
ATOM 576 C C . ARG A 1 74 ? -7.885 -12.162 15.005 1.00 89.12 74 ARG A C 1
ATOM 578 O O . ARG A 1 74 ? -6.739 -12.179 14.576 1.00 89.12 74 ARG A O 1
ATOM 585 N N . SER A 1 75 ? -8.424 -13.224 15.604 1.00 88.69 75 SER A N 1
ATOM 586 C CA . SER A 1 75 ? -7.667 -14.466 15.858 1.00 88.69 75 SER A CA 1
ATOM 587 C C . SER A 1 75 ? -7.183 -15.152 14.575 1.00 88.69 75 SER A C 1
ATOM 589 O O . SER A 1 75 ? -6.239 -15.940 14.607 1.00 88.69 75 SER A O 1
ATOM 591 N N . LYS A 1 76 ? -7.814 -14.831 13.441 1.00 90.06 76 LYS A N 1
ATOM 592 C CA . LYS A 1 76 ? -7.512 -15.372 12.114 1.00 90.06 76 LYS A CA 1
ATOM 593 C C . LYS A 1 76 ? -7.003 -14.304 11.144 1.00 90.06 76 LYS A C 1
ATOM 595 O O . LYS A 1 76 ? -6.821 -14.609 9.968 1.00 90.06 76 LYS A O 1
ATOM 600 N N . SER A 1 77 ? -6.750 -13.075 11.604 1.00 90.62 77 SER A N 1
ATOM 601 C CA . SER A 1 77 ? -6.327 -11.976 10.727 1.00 90.62 77 SER A CA 1
ATOM 602 C C . SER A 1 77 ? -4.983 -12.268 10.061 1.00 90.62 77 SER A C 1
ATOM 604 O O . SER A 1 77 ? -4.798 -11.924 8.896 1.00 90.62 77 SER A O 1
ATOM 606 N N . TRP A 1 78 ? -4.088 -12.991 10.746 1.00 89.81 78 TRP A N 1
ATOM 607 C CA . TRP A 1 78 ? -2.804 -13.427 10.194 1.00 89.81 78 TRP A CA 1
ATOM 608 C C . TRP A 1 78 ? -2.967 -14.232 8.897 1.00 89.81 78 TRP A C 1
ATOM 610 O O . TRP A 1 78 ? -2.208 -14.008 7.964 1.00 89.81 78 TRP A O 1
ATOM 620 N N . ILE A 1 79 ? -3.997 -15.084 8.790 1.00 93.06 79 ILE A N 1
ATOM 621 C CA . ILE A 1 79 ? -4.277 -15.871 7.578 1.00 93.06 79 ILE A CA 1
ATOM 622 C C . ILE A 1 79 ? -4.575 -14.932 6.411 1.00 93.06 79 ILE A C 1
ATOM 624 O O . ILE A 1 79 ? -4.040 -15.098 5.319 1.00 93.06 79 ILE A O 1
ATOM 628 N N . GLY A 1 80 ? -5.410 -13.920 6.646 1.00 93.12 80 GLY A N 1
ATOM 629 C CA . GLY A 1 80 ? -5.760 -12.951 5.616 1.00 93.12 80 GLY A CA 1
ATOM 630 C C . GLY A 1 80 ? -4.584 -12.060 5.213 1.00 93.12 80 GLY A C 1
ATOM 631 O O . GLY A 1 80 ? -4.406 -11.812 4.024 1.00 93.12 80 GLY A O 1
ATOM 632 N N . PHE A 1 81 ? -3.732 -11.653 6.159 1.00 92.25 81 PHE A N 1
ATOM 633 C CA . PHE A 1 81 ? -2.487 -10.947 5.836 1.00 92.25 81 PHE A CA 1
ATOM 634 C C . PHE A 1 81 ? -1.514 -11.823 5.041 1.00 92.25 81 PHE A C 1
ATOM 636 O O . PHE A 1 81 ? -0.908 -11.333 4.093 1.00 92.25 81 PHE A O 1
ATOM 643 N N . THR A 1 82 ? -1.402 -13.117 5.354 1.00 92.38 82 THR A N 1
ATOM 644 C CA . THR A 1 82 ? -0.598 -14.056 4.561 1.00 92.38 82 THR A CA 1
ATOM 645 C C . THR A 1 82 ? -1.152 -14.202 3.145 1.00 92.38 82 THR A C 1
ATOM 647 O O . THR A 1 82 ? -0.390 -14.091 2.191 1.00 92.38 82 THR A O 1
ATOM 650 N N . ILE A 1 83 ? -2.467 -14.385 2.985 1.00 94.88 83 ILE A N 1
ATOM 651 C CA . ILE A 1 83 ? -3.107 -14.465 1.661 1.00 94.88 83 ILE A CA 1
ATOM 652 C C . ILE A 1 83 ? -2.869 -13.175 0.869 1.00 94.88 83 ILE A C 1
ATOM 654 O O . ILE A 1 83 ? -2.460 -13.239 -0.285 1.00 94.88 83 ILE A O 1
ATOM 658 N N . SER A 1 84 ? -3.071 -12.014 1.495 1.00 94.50 84 SER A N 1
ATOM 659 C CA . SER A 1 84 ? -2.794 -10.708 0.890 1.00 94.50 84 SER A CA 1
ATOM 660 C C . SER A 1 84 ? -1.336 -10.593 0.434 1.00 94.50 84 SER A C 1
ATOM 662 O O . SER A 1 84 ? -1.084 -10.255 -0.720 1.00 94.50 84 SER A O 1
ATOM 664 N N . ALA A 1 85 ? -0.381 -10.968 1.288 1.00 91.81 85 ALA A N 1
ATOM 665 C CA . ALA A 1 85 ? 1.036 -10.947 0.946 1.00 91.81 85 ALA A CA 1
ATOM 666 C C . ALA A 1 85 ? 1.363 -11.869 -0.237 1.00 91.81 85 ALA A C 1
ATOM 668 O O . ALA A 1 85 ? 2.102 -11.459 -1.124 1.00 91.81 85 ALA A O 1
ATOM 669 N N . PHE A 1 86 ? 0.795 -13.078 -0.298 1.00 93.00 86 PHE A N 1
ATOM 670 C CA . PHE A 1 86 ? 0.986 -13.983 -1.438 1.00 93.00 86 PHE A CA 1
ATOM 671 C C . PHE A 1 86 ? 0.393 -13.427 -2.734 1.00 93.00 86 PHE A C 1
ATOM 673 O O . PHE A 1 86 ? 1.045 -13.500 -3.774 1.00 93.00 86 PHE A O 1
ATOM 680 N N . LEU A 1 87 ? -0.813 -12.854 -2.666 1.00 94.12 87 LEU A N 1
ATOM 681 C CA . LEU A 1 87 ? -1.482 -12.250 -3.819 1.00 94.12 87 LEU A CA 1
ATOM 682 C C . LEU A 1 87 ? -0.709 -11.065 -4.399 1.00 94.12 87 LEU A C 1
ATOM 684 O O . LEU A 1 87 ? -0.851 -10.822 -5.589 1.00 94.12 87 LEU A O 1
ATOM 688 N N . ILE A 1 88 ? 0.083 -10.359 -3.587 1.00 91.50 88 ILE A N 1
ATOM 689 C CA . ILE A 1 88 ? 0.869 -9.195 -4.016 1.00 91.50 88 ILE A CA 1
ATOM 690 C C . ILE A 1 88 ? 2.294 -9.608 -4.408 1.00 91.50 88 ILE A C 1
ATOM 692 O O . ILE A 1 88 ? 2.763 -9.359 -5.516 1.00 91.50 88 ILE A O 1
ATOM 696 N N . ALA A 1 89 ? 3.008 -10.286 -3.506 1.00 89.19 89 ALA A N 1
ATOM 697 C CA . ALA A 1 89 ? 4.437 -10.558 -3.658 1.00 89.19 89 ALA A CA 1
ATOM 698 C C . ALA A 1 89 ? 4.758 -11.457 -4.859 1.00 89.19 89 ALA A C 1
ATOM 700 O O . ALA A 1 89 ? 5.833 -11.328 -5.446 1.00 89.19 89 ALA A O 1
ATOM 701 N N . PHE A 1 90 ? 3.836 -12.346 -5.243 1.00 88.94 90 PHE A N 1
ATOM 702 C CA . PHE A 1 90 ? 4.012 -13.234 -6.391 1.00 88.94 90 PHE A CA 1
ATOM 703 C C . PHE A 1 90 ? 4.320 -12.460 -7.684 1.00 88.94 90 PHE A C 1
ATOM 705 O O . PHE A 1 90 ? 5.239 -12.824 -8.427 1.00 88.94 90 PHE A O 1
ATOM 712 N N . TRP A 1 91 ? 3.616 -11.349 -7.910 1.00 88.88 91 TRP A N 1
ATOM 713 C CA . TRP A 1 91 ? 3.722 -10.556 -9.136 1.00 88.88 91 TRP A CA 1
ATOM 714 C C . TRP A 1 91 ? 4.921 -9.609 -9.165 1.00 88.88 91 TRP A C 1
ATOM 716 O O . TRP A 1 91 ? 5.321 -9.157 -10.233 1.00 88.88 91 TRP A O 1
ATOM 726 N N . LEU A 1 92 ? 5.537 -9.347 -8.010 1.00 84.50 92 LEU A N 1
ATOM 727 C CA . LEU A 1 92 ? 6.712 -8.479 -7.899 1.00 84.50 92 LEU A CA 1
ATOM 728 C C . LEU A 1 92 ? 8.021 -9.186 -8.284 1.00 84.50 92 LEU A C 1
ATOM 730 O O . LEU A 1 92 ? 9.058 -8.534 -8.453 1.00 84.50 92 LEU A O 1
ATOM 734 N N . THR A 1 93 ? 8.000 -10.514 -8.442 1.00 86.44 93 THR A N 1
ATOM 735 C CA . THR A 1 93 ? 9.198 -11.277 -8.809 1.00 86.44 93 THR A CA 1
ATOM 736 C C . THR A 1 93 ? 9.637 -10.974 -10.254 1.00 86.44 93 THR A C 1
ATOM 738 O O . THR A 1 93 ? 8.797 -10.995 -11.156 1.00 86.44 93 THR A O 1
ATOM 741 N N . PRO A 1 94 ? 10.946 -10.754 -10.521 1.00 82.69 94 PRO A N 1
ATOM 742 C CA . PRO A 1 94 ? 11.448 -10.387 -11.855 1.00 82.69 94 PRO A CA 1
ATOM 743 C C . PRO A 1 94 ? 10.994 -11.304 -12.990 1.00 82.69 94 PRO A C 1
ATOM 745 O O . PRO A 1 94 ? 10.689 -10.846 -14.089 1.00 82.69 94 PRO A O 1
ATOM 748 N N . PHE A 1 95 ? 10.929 -12.607 -12.715 1.00 84.62 95 PHE A N 1
ATOM 749 C CA . PHE A 1 95 ? 10.507 -13.606 -13.688 1.00 84.62 95 PHE A CA 1
ATOM 750 C C . PHE A 1 95 ? 9.024 -13.469 -14.050 1.00 84.62 95 PHE A C 1
ATOM 752 O O . PHE A 1 95 ? 8.688 -13.388 -15.230 1.00 84.62 95 PHE A O 1
ATOM 759 N N . ILE A 1 96 ? 8.145 -13.399 -13.045 1.00 85.56 96 ILE A N 1
ATOM 760 C CA . ILE A 1 96 ? 6.699 -13.310 -13.266 1.00 85.56 96 ILE A CA 1
ATOM 761 C C . ILE A 1 96 ? 6.333 -11.974 -13.904 1.00 85.56 96 ILE A C 1
ATOM 763 O O . ILE A 1 96 ? 5.548 -11.959 -14.847 1.00 85.56 96 ILE A O 1
ATOM 767 N N . PHE A 1 97 ? 6.941 -10.871 -13.467 1.00 83.69 97 PHE A N 1
ATOM 768 C CA . PHE A 1 97 ? 6.681 -9.564 -14.065 1.00 83.69 97 PHE A CA 1
ATOM 769 C C . PHE A 1 97 ? 7.085 -9.513 -15.537 1.00 83.69 97 PHE A C 1
ATOM 771 O O . PHE A 1 97 ? 6.349 -8.967 -16.354 1.00 83.69 97 PHE A O 1
ATOM 778 N N . LYS A 1 98 ? 8.234 -10.098 -15.904 1.00 83.19 98 LYS A N 1
ATOM 779 C CA . LYS A 1 98 ? 8.648 -10.165 -17.310 1.00 83.19 98 LYS A CA 1
ATOM 780 C C . LYS A 1 98 ? 7.621 -10.912 -18.158 1.00 83.19 98 LYS A C 1
ATOM 782 O O . LYS A 1 98 ? 7.215 -10.407 -19.197 1.00 83.19 98 LYS A O 1
ATOM 787 N N . ILE A 1 99 ? 7.154 -12.063 -17.680 1.00 86.00 99 ILE A N 1
ATOM 788 C CA . ILE A 1 99 ? 6.105 -12.830 -18.360 1.00 86.00 99 ILE A CA 1
ATOM 789 C C . ILE A 1 99 ? 4.808 -12.011 -18.440 1.00 86.00 99 ILE A C 1
ATOM 791 O O . ILE A 1 99 ? 4.177 -11.959 -19.490 1.00 86.00 99 ILE A O 1
ATOM 795 N N . ALA A 1 100 ? 4.422 -11.318 -17.369 1.00 84.12 100 ALA A N 1
ATOM 796 C CA . ALA A 1 100 ? 3.216 -10.493 -17.356 1.00 84.12 100 ALA A CA 1
ATOM 797 C C . ALA A 1 100 ? 3.272 -9.323 -18.357 1.00 84.12 100 ALA A C 1
ATOM 799 O O . ALA A 1 100 ? 2.232 -8.913 -18.858 1.00 84.12 100 ALA A O 1
ATOM 800 N N . GLN A 1 101 ? 4.459 -8.802 -18.687 1.00 79.69 101 GLN A N 1
ATOM 801 C CA . GLN A 1 101 ? 4.615 -7.789 -19.742 1.00 79.69 101 GLN A CA 1
ATOM 802 C C . GLN A 1 101 ? 4.447 -8.369 -21.155 1.00 79.69 101 GLN A C 1
ATOM 804 O O . GLN A 1 101 ? 4.072 -7.639 -22.069 1.00 79.69 101 GLN A O 1
ATOM 809 N N . GLU A 1 102 ? 4.723 -9.661 -21.344 1.00 84.06 102 GLU A N 1
ATOM 810 C CA . GLU A 1 102 ? 4.581 -10.348 -22.634 1.00 84.06 102 GLU A CA 1
ATOM 811 C C . GLU A 1 102 ? 3.135 -10.818 -22.884 1.00 84.06 102 GLU A C 1
ATOM 813 O O . GLU A 1 102 ? 2.696 -10.855 -24.034 1.00 84.06 102 GLU A O 1
ATOM 818 N N . PHE A 1 103 ? 2.378 -11.124 -21.821 1.00 85.75 103 PHE A N 1
ATOM 819 C CA . PHE A 1 103 ? 1.003 -11.636 -21.892 1.00 85.75 103 PHE A CA 1
ATOM 820 C C . PHE A 1 103 ? -0.002 -10.697 -21.198 1.00 85.75 103 PHE A C 1
ATOM 822 O O . PHE A 1 103 ? -0.076 -10.680 -19.962 1.00 85.75 103 PHE A O 1
ATOM 829 N N . PRO A 1 104 ? -0.832 -9.956 -21.959 1.00 78.19 104 PRO A N 1
ATOM 830 C CA . PRO A 1 104 ? -1.787 -8.994 -21.405 1.00 78.19 104 PRO A CA 1
ATOM 831 C C . PRO A 1 104 ? -2.766 -9.585 -20.381 1.00 78.19 104 PRO A C 1
ATOM 833 O O . PRO A 1 104 ? -3.191 -8.892 -19.459 1.00 78.19 104 PRO A O 1
ATOM 836 N N . GLU A 1 105 ? -3.133 -10.860 -20.493 1.00 83.62 105 GLU A N 1
ATOM 837 C CA . GLU A 1 105 ? -4.061 -11.514 -19.565 1.00 83.62 105 GLU A CA 1
ATOM 838 C C . GLU A 1 105 ? -3.458 -11.660 -18.162 1.00 83.62 105 GLU A C 1
ATOM 840 O O . GLU A 1 105 ? -4.132 -11.408 -17.160 1.00 83.62 105 GLU A O 1
ATOM 845 N N . LEU A 1 106 ? -2.174 -12.024 -18.087 1.00 84.19 106 LEU A N 1
ATOM 846 C CA . LEU A 1 106 ? -1.436 -12.110 -16.824 1.00 84.19 106 LEU A CA 1
ATOM 847 C C . LEU A 1 106 ? -1.238 -10.727 -16.210 1.00 84.19 106 LEU A C 1
ATOM 849 O O . LEU A 1 106 ? -1.258 -10.582 -14.990 1.00 84.19 106 LEU A O 1
ATOM 853 N N . TYR A 1 107 ? -1.132 -9.712 -17.061 1.00 76.44 107 TYR A N 1
ATOM 854 C CA . TYR A 1 107 ? -1.082 -8.319 -16.658 1.00 76.44 107 TYR A CA 1
ATOM 855 C C . TYR A 1 107 ? -2.371 -7.883 -15.935 1.00 76.44 107 TYR A C 1
ATOM 857 O O . TYR A 1 107 ? -2.319 -7.356 -14.824 1.00 76.44 107 TYR A O 1
ATOM 865 N N . PHE A 1 108 ? -3.553 -8.178 -16.487 1.00 84.25 108 PHE A N 1
ATOM 866 C CA . PHE A 1 108 ? -4.825 -7.900 -15.800 1.00 84.25 108 PHE A CA 1
ATOM 867 C C . PHE A 1 108 ? -5.010 -8.734 -14.526 1.00 84.25 108 PHE A C 1
ATOM 869 O O . PHE A 1 108 ? -5.540 -8.233 -13.530 1.00 84.25 108 PHE A O 1
ATOM 876 N N . ALA A 1 109 ? -4.565 -9.992 -14.539 1.00 89.81 109 ALA A N 1
ATOM 877 C CA . ALA A 1 109 ? -4.621 -10.855 -13.365 1.00 89.81 109 ALA A CA 1
ATOM 878 C C . ALA A 1 109 ? -3.777 -10.298 -12.206 1.00 89.81 109 ALA A C 1
ATOM 880 O O . ALA A 1 109 ? -4.257 -10.295 -11.072 1.00 89.81 109 ALA A O 1
ATOM 881 N N . ALA A 1 110 ? -2.582 -9.770 -12.492 1.00 89.69 110 ALA A N 1
ATOM 882 C CA . ALA A 1 110 ? -1.726 -9.110 -11.509 1.00 89.69 110 ALA A CA 1
ATOM 883 C C . ALA A 1 110 ? -2.428 -7.909 -10.866 1.00 89.69 110 ALA A C 1
ATOM 885 O O . ALA A 1 110 ? -2.569 -7.861 -9.646 1.00 89.69 110 ALA A O 1
ATOM 886 N N . PHE A 1 111 ? -2.987 -7.009 -11.681 1.00 90.56 111 PHE A N 1
ATOM 887 C CA . PHE A 1 111 ? -3.723 -5.840 -11.191 1.00 90.56 111 PHE A CA 1
ATOM 888 C C . PHE A 1 111 ? -4.885 -6.219 -10.258 1.00 90.56 111 PHE A C 1
ATOM 890 O O . PHE A 1 111 ? -5.058 -5.635 -9.185 1.00 90.56 111 PHE A O 1
ATOM 897 N N . ILE A 1 112 ? -5.696 -7.205 -10.655 1.00 93.06 112 ILE A N 1
ATOM 898 C CA . ILE A 1 112 ? -6.834 -7.676 -9.853 1.00 93.06 112 ILE A CA 1
ATOM 899 C C . ILE A 1 112 ? -6.343 -8.351 -8.569 1.00 93.06 112 ILE A C 1
ATOM 901 O O . ILE A 1 112 ? -6.918 -8.130 -7.503 1.00 93.06 112 ILE A O 1
ATOM 905 N N . SER A 1 113 ? -5.284 -9.155 -8.654 1.00 94.50 113 SER A N 1
ATOM 906 C CA . SER A 1 113 ? -4.679 -9.832 -7.507 1.00 94.50 113 SER A CA 1
ATOM 907 C C . SER A 1 113 ? -4.150 -8.833 -6.480 1.00 94.50 113 SER A C 1
ATOM 909 O O . SER A 1 113 ? -4.473 -8.9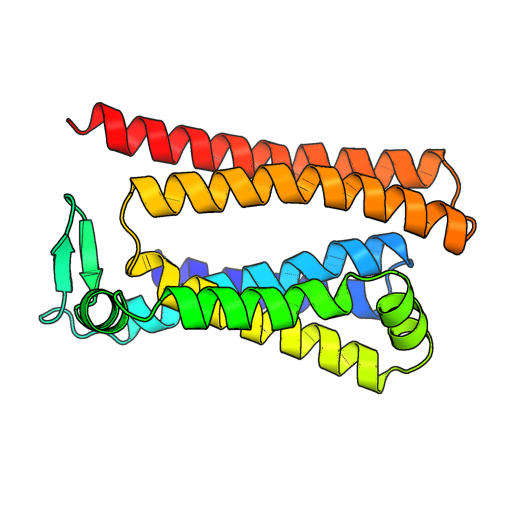56 -5.299 1.00 94.50 113 SER A O 1
ATOM 911 N N . ASP A 1 114 ? -3.428 -7.805 -6.926 1.00 93.94 114 ASP A N 1
ATOM 912 C CA . ASP A 1 114 ? -2.916 -6.726 -6.079 1.00 93.94 114 ASP A CA 1
ATOM 913 C C . ASP A 1 114 ? -4.055 -5.943 -5.422 1.00 93.94 114 ASP A C 1
ATOM 915 O O . ASP A 1 114 ? -4.021 -5.662 -4.221 1.00 93.94 114 ASP A O 1
ATOM 919 N N . PHE A 1 115 ? -5.115 -5.648 -6.181 1.00 96.19 115 PHE A N 1
ATOM 920 C CA . PHE A 1 115 ? -6.306 -4.987 -5.656 1.00 96.19 115 PHE A CA 1
ATOM 921 C C . PHE A 1 115 ? -7.016 -5.826 -4.584 1.00 96.19 115 PHE A C 1
ATOM 923 O O . PHE A 1 115 ? -7.351 -5.313 -3.513 1.00 96.19 115 PHE A O 1
ATOM 930 N N . ILE A 1 116 ? -7.2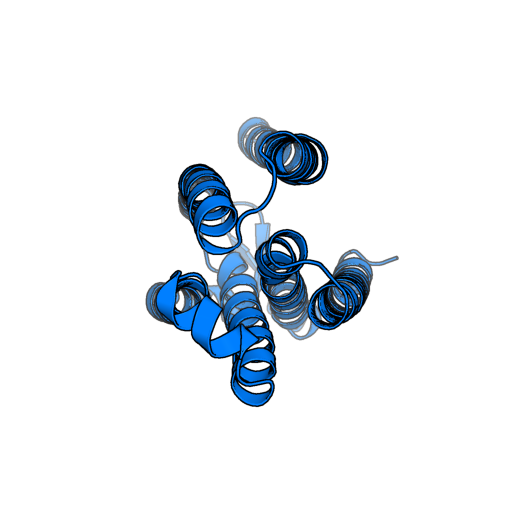31 -7.121 -4.834 1.00 97.25 116 ILE A N 1
ATOM 931 C CA . ILE A 1 116 ? -7.848 -8.040 -3.866 1.00 97.25 116 ILE A CA 1
ATOM 932 C C . ILE A 1 116 ? -6.949 -8.196 -2.635 1.00 97.25 116 ILE A C 1
ATOM 934 O O . ILE A 1 116 ? -7.437 -8.133 -1.504 1.00 97.25 116 ILE A O 1
ATOM 938 N N . GLY A 1 117 ? -5.640 -8.358 -2.834 1.00 96.56 117 GLY A N 1
ATOM 939 C CA . GLY A 1 117 ? -4.657 -8.436 -1.759 1.00 96.56 117 GLY A CA 1
ATOM 940 C C . GLY A 1 117 ? -4.693 -7.185 -0.883 1.00 96.56 117 GLY A C 1
ATOM 941 O O . GLY A 1 117 ? -4.809 -7.292 0.343 1.00 96.56 117 GLY A O 1
ATOM 942 N N . GLY A 1 118 ? -4.706 -6.004 -1.499 1.00 96.44 118 GLY A N 1
ATOM 943 C CA . GLY A 1 118 ? -4.890 -4.731 -0.811 1.00 96.44 118 GLY A CA 1
ATOM 944 C C . GLY A 1 118 ? -6.205 -4.681 -0.035 1.00 96.44 118 GLY A C 1
ATOM 945 O O . GLY A 1 118 ? -6.207 -4.364 1.153 1.00 96.44 118 GLY A O 1
ATOM 946 N N . PHE A 1 119 ? -7.319 -5.065 -0.664 1.00 97.69 119 PHE A N 1
ATOM 947 C CA . PHE A 1 119 ? -8.644 -5.088 -0.037 1.00 97.69 119 PHE A CA 1
ATOM 948 C C . PHE A 1 119 ? -8.684 -5.942 1.226 1.00 97.69 119 PHE A C 1
ATOM 950 O O . PHE A 1 119 ? -9.168 -5.479 2.262 1.00 97.69 119 PHE A O 1
ATOM 957 N N . ILE A 1 120 ? -8.135 -7.156 1.169 1.00 96.81 120 ILE A N 1
ATOM 958 C CA . ILE A 1 120 ? -8.060 -8.053 2.325 1.00 96.81 120 ILE A CA 1
ATOM 959 C C . ILE A 1 120 ? -7.250 -7.398 3.451 1.00 96.81 120 ILE A C 1
ATOM 961 O O . ILE A 1 120 ? -7.721 -7.355 4.589 1.00 96.81 120 ILE A O 1
ATOM 965 N N . ALA A 1 121 ? -6.075 -6.837 3.146 1.00 94.88 121 ALA A N 1
ATOM 966 C CA . ALA A 1 121 ? -5.256 -6.151 4.145 1.00 94.88 121 ALA A CA 1
ATOM 967 C C . ALA A 1 121 ? -6.009 -4.970 4.780 1.00 94.88 121 ALA A C 1
ATOM 969 O O . ALA A 1 121 ? -6.118 -4.890 6.004 1.00 94.88 121 ALA A O 1
ATOM 970 N N . GLY A 1 122 ? -6.602 -4.096 3.965 1.00 95.00 122 GLY A N 1
ATOM 971 C CA . GLY A 1 122 ? -7.367 -2.936 4.426 1.00 95.00 122 GLY A CA 1
ATOM 972 C C . GLY A 1 122 ? -8.579 -3.288 5.284 1.00 95.00 122 GLY A C 1
ATOM 973 O O . GLY A 1 122 ? -8.843 -2.627 6.290 1.00 95.00 122 GLY A O 1
ATOM 974 N N . TYR A 1 123 ? -9.283 -4.362 4.926 1.00 95.62 123 TYR A N 1
ATOM 975 C CA . TYR A 1 123 ? -10.405 -4.892 5.698 1.00 95.62 123 TYR A CA 1
ATOM 976 C C . TYR A 1 123 ? -9.959 -5.404 7.077 1.00 95.62 123 TYR A C 1
ATOM 978 O O . TYR A 1 123 ? -10.683 -5.263 8.060 1.00 95.62 123 TYR A O 1
ATOM 986 N N . LEU A 1 124 ? -8.754 -5.973 7.173 1.00 95.12 124 LEU A N 1
ATOM 987 C CA . LEU A 1 124 ? -8.229 -6.570 8.402 1.00 95.12 124 LEU A CA 1
ATOM 988 C C . LEU A 1 124 ? -7.457 -5.589 9.289 1.00 95.12 124 LEU A C 1
ATOM 990 O O . LEU A 1 124 ? -7.365 -5.834 10.491 1.00 95.12 124 LEU A O 1
ATOM 994 N N . ILE A 1 125 ? -6.942 -4.473 8.762 1.00 92.38 125 ILE A N 1
ATOM 995 C CA . ILE A 1 125 ? -6.194 -3.465 9.541 1.00 92.38 125 ILE A CA 1
ATOM 996 C C . ILE A 1 125 ? -6.927 -3.022 10.824 1.00 92.38 125 ILE A C 1
ATOM 998 O O . ILE A 1 125 ? -6.279 -2.948 11.873 1.00 92.38 125 ILE A O 1
ATOM 1002 N N . PRO A 1 126 ? -8.250 -2.758 10.821 1.00 91.56 126 PRO A N 1
ATOM 1003 C CA . PRO A 1 126 ? -8.965 -2.386 12.042 1.00 91.56 126 PRO A CA 1
ATOM 1004 C C . PRO A 1 126 ? -8.944 -3.455 13.145 1.00 91.56 126 PRO A C 1
ATOM 1006 O O . PRO A 1 126 ? -9.131 -3.103 14.305 1.00 91.56 126 PRO A O 1
ATOM 1009 N N . SER A 1 127 ? -8.690 -4.730 12.819 1.00 90.81 127 SER A N 1
ATOM 1010 C CA . SER A 1 127 ? -8.595 -5.824 13.804 1.00 90.81 127 SER A CA 1
ATOM 1011 C C . SER A 1 127 ? -7.316 -5.795 14.644 1.00 90.81 127 SER A C 1
ATOM 1013 O O . SER A 1 127 ? -7.260 -6.425 15.703 1.00 90.81 127 SER A O 1
ATOM 1015 N N . LEU A 1 128 ? -6.290 -5.076 14.180 1.00 91.06 128 LEU A N 1
ATOM 1016 C CA . LEU A 1 128 ? -4.962 -5.049 14.781 1.00 91.06 128 LEU A CA 1
ATOM 1017 C C . LEU A 1 128 ? -4.863 -4.054 15.943 1.00 91.06 128 LEU A C 1
ATOM 1019 O O . LEU A 1 128 ? -5.428 -2.954 15.898 1.00 91.06 128 LEU A O 1
ATOM 1023 N N . LYS A 1 129 ? -4.072 -4.421 16.955 1.00 90.88 129 LYS A N 1
ATOM 1024 C CA . LYS A 1 129 ? -3.617 -3.520 18.024 1.00 90.88 129 LYS A CA 1
ATOM 1025 C C . LYS A 1 129 ? -2.720 -2.440 17.462 1.00 90.88 129 LYS A C 1
ATOM 1027 O O . LYS A 1 129 ? -2.112 -2.603 16.402 1.00 90.88 129 LYS A O 1
ATOM 1032 N N . PHE A 1 130 ? -2.572 -1.371 18.226 1.00 89.25 130 PHE A N 1
ATOM 1033 C CA . PHE A 1 130 ? -1.624 -0.314 17.921 1.00 89.25 130 PHE A CA 1
ATOM 1034 C C . PHE A 1 130 ? -0.212 -0.855 17.637 1.00 89.25 130 PHE A C 1
ATOM 1036 O O . PHE A 1 130 ? 0.329 -0.593 16.565 1.00 89.25 130 PHE A O 1
ATOM 1043 N N . MET A 1 131 ? 0.347 -1.682 18.529 1.00 89.69 131 MET A N 1
ATOM 1044 C CA . MET A 1 131 ? 1.695 -2.241 18.339 1.00 89.69 131 MET A CA 1
ATOM 1045 C C . MET A 1 131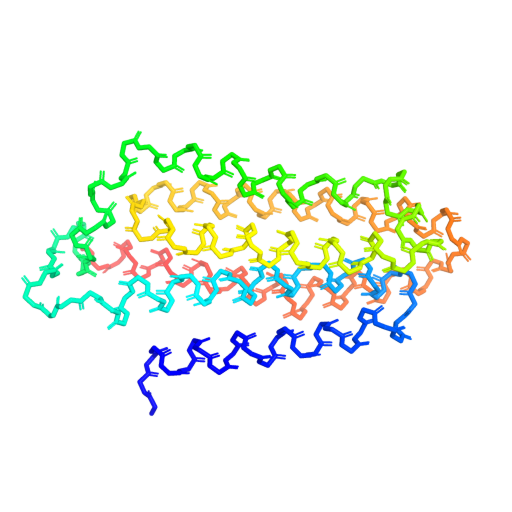 ? 1.805 -3.126 17.091 1.00 89.69 131 MET A C 1
ATOM 1047 O O . MET A 1 131 ? 2.809 -3.079 16.391 1.00 89.69 131 MET A O 1
ATOM 1051 N N . GLU A 1 132 ? 0.763 -3.895 16.771 1.00 90.81 132 GLU A N 1
ATOM 1052 C CA . GLU A 1 132 ? 0.732 -4.739 15.569 1.00 90.81 132 GLU A CA 1
ATOM 1053 C C . GLU A 1 132 ? 0.706 -3.884 14.295 1.00 90.81 132 GLU A C 1
ATOM 1055 O O . GLU A 1 132 ? 1.434 -4.174 13.348 1.00 90.81 132 GLU A O 1
ATOM 1060 N N . LYS A 1 133 ? -0.066 -2.787 14.287 1.00 90.25 133 LYS A N 1
ATOM 1061 C CA . LYS A 1 133 ? -0.056 -1.808 13.188 1.00 90.25 133 LYS A CA 1
ATOM 1062 C C . LYS A 1 133 ? 1.336 -1.207 13.021 1.00 90.25 133 LYS A C 1
ATOM 1064 O O . LYS A 1 133 ? 1.845 -1.188 11.907 1.00 90.25 133 LYS A O 1
ATOM 1069 N N . VAL A 1 134 ? 1.968 -0.771 14.112 1.00 91.12 134 VAL A N 1
ATOM 1070 C CA . VAL A 1 134 ? 3.323 -0.195 14.081 1.00 91.12 134 VAL A CA 1
ATOM 1071 C C . VAL A 1 134 ? 4.336 -1.178 13.492 1.00 91.12 134 VAL A C 1
ATOM 1073 O O . VAL A 1 134 ? 5.120 -0.789 12.627 1.00 91.12 134 VAL A O 1
ATOM 1076 N N . ILE A 1 135 ? 4.295 -2.448 13.904 1.00 90.88 135 ILE A N 1
ATOM 1077 C CA . ILE A 1 135 ? 5.168 -3.496 13.356 1.00 90.88 135 ILE A CA 1
ATOM 1078 C C . ILE A 1 135 ? 4.930 -3.673 11.853 1.00 90.88 135 ILE A C 1
ATOM 1080 O O . ILE A 1 135 ? 5.890 -3.644 11.089 1.00 90.88 135 ILE A O 1
ATOM 1084 N N . ILE A 1 136 ? 3.676 -3.811 11.4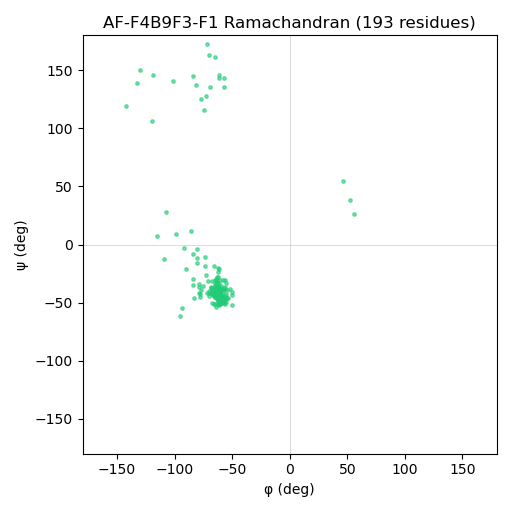10 1.00 88.31 136 ILE A N 1
ATOM 1085 C CA . ILE A 1 136 ? 3.361 -4.023 9.988 1.00 88.31 136 ILE A CA 1
ATOM 1086 C C . ILE A 1 136 ? 3.781 -2.828 9.133 1.00 88.31 136 ILE A C 1
ATOM 1088 O O . ILE A 1 136 ? 4.411 -3.023 8.097 1.00 88.31 136 ILE A O 1
ATOM 1092 N N . TYR A 1 137 ? 3.493 -1.601 9.570 1.00 88.06 137 TYR A N 1
ATOM 1093 C CA . TYR A 1 137 ? 3.935 -0.399 8.860 1.00 88.06 137 TYR A CA 1
ATOM 1094 C C . TYR A 1 137 ? 5.463 -0.322 8.779 1.00 88.06 137 TYR A C 1
ATOM 1096 O O . TYR A 1 137 ? 6.007 -0.024 7.720 1.00 88.06 137 TYR A O 1
ATOM 1104 N N . SER A 1 138 ? 6.169 -0.657 9.862 1.00 88.56 138 SER A N 1
ATOM 1105 C CA . SER A 1 138 ? 7.640 -0.661 9.878 1.00 88.56 138 SER A CA 1
ATOM 1106 C C . SER A 1 138 ? 8.225 -1.730 8.949 1.00 88.56 138 SER A C 1
ATOM 1108 O O . SER A 1 138 ? 9.216 -1.482 8.265 1.00 88.56 138 SER A O 1
ATOM 1110 N N . LEU A 1 139 ? 7.596 -2.909 8.881 1.00 88.69 139 LEU A N 1
ATOM 1111 C CA . LEU A 1 139 ? 7.946 -3.950 7.912 1.00 88.69 139 LEU A CA 1
ATOM 1112 C C . LEU A 1 139 ? 7.675 -3.501 6.471 1.00 88.69 139 LEU A C 1
ATOM 1114 O O . LEU A 1 139 ? 8.468 -3.823 5.592 1.00 88.69 139 LEU A O 1
ATOM 1118 N N . GLY A 1 140 ? 6.611 -2.729 6.233 1.00 86.75 140 GLY A N 1
ATOM 1119 C CA . GLY A 1 140 ? 6.340 -2.085 4.945 1.00 86.75 140 GLY A CA 1
ATOM 1120 C C . GLY A 1 140 ? 7.476 -1.153 4.518 1.00 86.75 140 GLY A C 1
ATOM 1121 O O . GLY A 1 140 ? 8.029 -1.331 3.437 1.00 86.75 140 GLY A O 1
ATOM 1122 N N . PHE A 1 141 ? 7.923 -0.260 5.409 1.00 86.12 141 PHE A N 1
ATOM 1123 C CA . PHE A 1 141 ? 9.088 0.598 5.148 1.00 86.12 141 PHE A CA 1
ATOM 1124 C C . PHE A 1 141 ? 10.364 -0.199 4.858 1.00 86.12 141 PHE A C 1
ATOM 1126 O O . PHE A 1 141 ? 11.149 0.176 3.989 1.00 86.12 141 PHE A O 1
ATOM 1133 N N . ALA A 1 142 ? 10.584 -1.311 5.563 1.00 87.25 142 ALA A N 1
ATOM 1134 C CA . ALA A 1 142 ? 11.710 -2.192 5.269 1.00 87.25 142 ALA A CA 1
ATOM 1135 C C . ALA A 1 142 ? 11.564 -2.857 3.886 1.00 87.25 142 ALA A C 1
ATOM 1137 O O . ALA A 1 142 ? 12.540 -2.940 3.140 1.00 87.25 142 ALA A O 1
ATOM 1138 N N . ALA A 1 143 ? 10.353 -3.285 3.516 1.00 86.06 143 ALA A N 1
ATOM 1139 C CA . ALA A 1 143 ? 10.047 -3.842 2.199 1.00 86.06 143 ALA A CA 1
ATOM 1140 C C . ALA A 1 143 ? 10.288 -2.832 1.066 1.00 86.06 143 ALA A C 1
ATOM 1142 O O . ALA A 1 143 ? 10.751 -3.221 -0.005 1.00 86.06 143 ALA A O 1
ATOM 1143 N N . ASP A 1 144 ? 10.074 -1.539 1.308 1.00 85.75 144 ASP A N 1
ATOM 1144 C CA . ASP A 1 144 ? 10.337 -0.488 0.321 1.00 85.75 144 ASP A CA 1
ATOM 1145 C C . ASP A 1 144 ? 11.822 -0.359 -0.041 1.00 85.75 144 ASP A C 1
ATOM 1147 O O . ASP A 1 144 ? 12.155 -0.045 -1.184 1.00 85.75 144 ASP A O 1
ATOM 1151 N N . ILE A 1 145 ? 12.731 -0.668 0.889 1.00 83.38 145 ILE A N 1
ATOM 1152 C CA . ILE A 1 145 ? 14.172 -0.723 0.597 1.00 83.38 145 ILE A CA 1
ATOM 1153 C C . ILE A 1 145 ? 14.455 -1.848 -0.406 1.00 83.38 145 ILE A C 1
ATOM 1155 O O . ILE A 1 145 ? 15.158 -1.642 -1.398 1.00 83.38 145 ILE A O 1
ATOM 1159 N N . PHE A 1 146 ? 13.860 -3.025 -0.195 1.00 85.75 146 PHE A N 1
ATOM 1160 C CA . PHE A 1 146 ? 13.951 -4.130 -1.153 1.00 85.75 146 PHE A CA 1
ATOM 1161 C C . PHE A 1 146 ? 13.286 -3.782 -2.486 1.00 85.75 146 PHE A C 1
ATOM 1163 O O . PHE A 1 146 ? 13.757 -4.204 -3.539 1.00 85.75 146 PHE A O 1
ATOM 1170 N N . TYR A 1 147 ? 12.231 -2.975 -2.463 1.00 87.00 147 TYR A N 1
ATOM 1171 C CA . TYR A 1 147 ? 11.560 -2.514 -3.667 1.00 87.00 147 TYR A CA 1
ATOM 1172 C C . TYR A 1 147 ? 12.432 -1.565 -4.506 1.00 87.00 147 TYR A C 1
ATOM 1174 O O . TYR A 1 147 ? 12.475 -1.693 -5.728 1.00 87.00 147 TYR A O 1
ATOM 1182 N N . VAL A 1 148 ? 13.225 -0.692 -3.874 1.00 87.75 148 VAL A N 1
ATOM 1183 C CA . VAL A 1 148 ? 14.253 0.101 -4.578 1.00 87.75 148 VAL A CA 1
ATOM 1184 C C . VAL A 1 148 ? 15.319 -0.804 -5.205 1.00 87.75 148 VAL A C 1
ATOM 1186 O O . VAL A 1 148 ? 15.719 -0.588 -6.350 1.00 87.75 148 VAL A O 1
ATOM 1189 N N . MET A 1 149 ? 15.743 -1.862 -4.506 1.00 87.75 149 MET A N 1
ATOM 1190 C CA . MET A 1 149 ? 16.648 -2.859 -5.092 1.00 87.75 149 MET A CA 1
ATOM 1191 C C . MET A 1 149 ? 16.012 -3.593 -6.279 1.00 87.75 149 MET A C 1
ATOM 1193 O O . MET A 1 149 ? 16.700 -3.867 -7.263 1.00 87.75 149 MET A O 1
ATOM 1197 N N . LEU A 1 150 ? 14.709 -3.887 -6.222 1.00 87.62 150 LEU A N 1
ATOM 1198 C CA . LEU A 1 150 ? 13.984 -4.438 -7.363 1.00 87.62 150 LEU A CA 1
ATOM 1199 C C . LEU A 1 150 ? 14.023 -3.456 -8.534 1.00 87.62 150 LEU A C 1
ATOM 1201 O O . LEU A 1 150 ? 14.476 -3.859 -9.599 1.00 87.62 150 LEU A O 1
ATOM 1205 N N . LEU A 1 151 ? 13.658 -2.182 -8.357 1.00 89.69 151 LEU A N 1
ATOM 1206 C CA . LEU A 1 151 ? 13.724 -1.172 -9.431 1.00 89.69 151 LEU A CA 1
ATOM 1207 C C . LEU A 1 151 ? 15.095 -1.151 -10.122 1.00 89.69 151 LEU A C 1
ATOM 1209 O O . LEU A 1 151 ? 15.167 -1.110 -11.350 1.00 89.69 151 LEU A O 1
ATOM 1213 N N . TYR A 1 152 ? 16.179 -1.275 -9.352 1.00 89.69 152 TYR A N 1
ATOM 1214 C CA . TYR A 1 152 ? 17.521 -1.429 -9.910 1.00 89.69 152 TYR A CA 1
ATOM 1215 C C . TYR A 1 152 ? 17.660 -2.694 -10.775 1.00 89.69 152 TYR A C 1
ATOM 1217 O O . TYR A 1 152 ? 18.067 -2.595 -11.932 1.00 89.69 152 TYR A O 1
ATOM 1225 N N . ILE A 1 153 ? 17.275 -3.871 -10.268 1.00 88.25 153 ILE A N 1
ATOM 1226 C CA . ILE A 1 153 ? 17.304 -5.134 -11.032 1.00 88.25 153 ILE A CA 1
ATOM 1227 C C . ILE A 1 153 ? 16.488 -5.013 -12.328 1.00 88.25 153 ILE A C 1
ATOM 1229 O O . ILE A 1 153 ? 16.959 -5.402 -13.398 1.00 88.25 153 ILE A O 1
ATOM 1233 N N . TYR A 1 154 ? 15.291 -4.432 -12.254 1.00 85.75 154 TYR A N 1
ATOM 1234 C CA . TYR A 1 154 ? 14.431 -4.196 -13.411 1.00 85.75 154 TYR A CA 1
ATOM 1235 C C . TYR A 1 154 ? 15.083 -3.243 -14.417 1.00 85.75 154 TYR A C 1
ATOM 1237 O O . TYR A 1 154 ? 15.075 -3.533 -15.612 1.00 85.75 154 TYR A O 1
ATOM 1245 N N . SER A 1 155 ? 15.730 -2.166 -13.965 1.00 89.56 155 SER A N 1
ATOM 1246 C CA . SER A 1 155 ? 16.436 -1.250 -14.871 1.00 89.56 155 SER A CA 1
ATOM 1247 C C . SER A 1 155 ? 17.519 -1.956 -15.693 1.00 89.56 155 SER A C 1
ATOM 1249 O O . SER A 1 155 ? 17.654 -1.687 -16.885 1.00 89.56 155 SER A O 1
ATOM 1251 N N . VAL A 1 156 ? 18.231 -2.916 -15.092 1.00 89.19 156 VAL A N 1
ATOM 1252 C CA . VAL A 1 156 ? 19.258 -3.713 -15.775 1.00 89.19 156 VAL A CA 1
ATOM 1253 C C . VAL A 1 156 ? 18.617 -4.671 -16.781 1.00 89.19 156 VAL A C 1
ATOM 1255 O O . VAL A 1 156 ? 19.077 -4.756 -17.916 1.00 89.19 156 VAL A O 1
ATOM 1258 N N . ILE A 1 157 ? 17.532 -5.355 -16.402 1.00 87.75 157 ILE A N 1
ATOM 1259 C CA . ILE A 1 157 ? 16.816 -6.296 -17.285 1.00 87.75 157 ILE A CA 1
ATOM 1260 C C . ILE A 1 157 ? 16.252 -5.587 -18.526 1.00 87.75 157 ILE A C 1
ATOM 1262 O O . ILE A 1 157 ? 16.289 -6.150 -19.621 1.00 87.75 157 ILE A O 1
ATOM 1266 N N . TYR A 1 158 ? 15.745 -4.364 -18.363 1.00 86.44 158 TYR A N 1
ATOM 1267 C CA . TYR A 1 158 ? 15.094 -3.593 -19.427 1.00 86.44 158 TYR A CA 1
ATOM 1268 C C . TYR A 1 158 ? 16.007 -2.547 -20.088 1.00 86.44 158 TYR A C 1
ATOM 1270 O O . TYR A 1 158 ? 15.532 -1.759 -20.901 1.00 86.44 158 TYR A O 1
ATOM 1278 N N . ASN A 1 159 ? 17.313 -2.553 -19.791 1.00 88.69 159 ASN A N 1
ATOM 1279 C CA . ASN A 1 159 ? 18.306 -1.607 -20.324 1.00 88.69 159 ASN A CA 1
ATOM 1280 C C . ASN A 1 159 ? 17.924 -0.125 -20.140 1.00 88.69 159 ASN A C 1
ATOM 1282 O O . ASN A 1 159 ? 18.159 0.712 -21.014 1.00 88.69 159 ASN A O 1
ATOM 1286 N N . ILE A 1 160 ? 17.331 0.207 -18.996 1.00 89.25 160 ILE A N 1
ATOM 1287 C CA . ILE A 1 160 ? 16.922 1.572 -18.666 1.00 89.25 160 ILE A CA 1
ATOM 1288 C C . ILE A 1 160 ? 18.134 2.355 -18.156 1.00 89.25 160 ILE A C 1
ATOM 1290 O O . ILE A 1 160 ? 18.956 1.850 -17.389 1.00 89.25 160 ILE A O 1
ATOM 1294 N N . SER A 1 161 ? 18.265 3.605 -18.607 1.00 91.62 161 SER A N 1
ATOM 1295 C CA . SER A 1 161 ? 19.390 4.460 -18.222 1.00 91.62 161 SER A CA 1
ATOM 1296 C C . SER A 1 161 ? 19.421 4.717 -16.711 1.00 91.62 161 SER A C 1
ATOM 1298 O O . SER A 1 161 ? 18.382 4.868 -16.070 1.00 91.62 161 SER A O 1
ATOM 1300 N N . GLN A 1 162 ? 20.625 4.836 -16.145 1.00 89.50 162 GLN A N 1
ATOM 1301 C CA . GLN A 1 162 ? 20.797 5.095 -14.710 1.00 89.50 162 GLN A CA 1
ATOM 1302 C C . GLN A 1 162 ? 20.211 6.447 -14.278 1.00 89.50 162 GLN A C 1
ATOM 1304 O O . GLN A 1 162 ? 19.700 6.558 -13.170 1.00 89.50 162 GLN A O 1
ATOM 1309 N N . ASN A 1 163 ? 20.221 7.450 -15.165 1.00 91.00 163 ASN A N 1
ATOM 1310 C CA . ASN A 1 163 ? 19.581 8.741 -14.900 1.00 91.00 163 ASN A CA 1
ATOM 1311 C C . ASN A 1 163 ? 18.061 8.583 -14.766 1.00 91.00 163 ASN A C 1
ATOM 1313 O O . ASN A 1 163 ? 17.482 9.062 -13.801 1.00 91.00 163 ASN A O 1
ATOM 1317 N N . SER A 1 164 ? 17.434 7.831 -15.677 1.00 89.06 164 SER A N 1
ATOM 1318 C CA . SER A 1 164 ? 16.000 7.543 -15.598 1.00 89.06 164 SER A CA 1
ATOM 1319 C C . SER A 1 164 ? 15.655 6.731 -14.347 1.00 89.06 164 SER A C 1
ATOM 1321 O O . SER A 1 164 ? 14.704 7.075 -13.651 1.00 89.06 164 SER A O 1
ATOM 1323 N N . LEU A 1 165 ? 16.444 5.708 -13.995 1.00 91.75 165 LEU A N 1
ATOM 1324 C CA . LEU A 1 165 ? 16.254 4.979 -12.736 1.00 91.75 165 LEU A CA 1
ATOM 1325 C C . LEU A 1 165 ? 16.315 5.924 -11.527 1.00 91.75 165 LEU A C 1
ATOM 1327 O O . LEU A 1 165 ? 15.467 5.836 -10.640 1.00 91.75 165 LEU A O 1
ATOM 1331 N N . LEU A 1 166 ? 17.313 6.812 -11.487 1.00 92.06 166 LEU A N 1
ATOM 1332 C CA . LEU A 1 166 ? 17.477 7.767 -10.397 1.00 92.06 166 LEU A CA 1
ATOM 1333 C C . LEU A 1 166 ? 16.247 8.672 -10.270 1.00 92.06 166 LEU A C 1
ATOM 1335 O O . LEU A 1 166 ? 15.733 8.813 -9.164 1.00 92.06 166 LEU A O 1
ATOM 1339 N N . ASP A 1 167 ? 15.736 9.213 -11.376 1.00 92.06 167 ASP A N 1
ATOM 1340 C CA . ASP A 1 167 ? 14.543 10.068 -11.373 1.00 92.06 167 ASP A CA 1
ATOM 1341 C C . ASP A 1 167 ? 13.313 9.333 -10.813 1.00 92.06 167 ASP A C 1
ATOM 1343 O O . ASP A 1 167 ? 12.604 9.870 -9.957 1.00 92.06 167 ASP A O 1
ATOM 1347 N N . HIS A 1 168 ? 13.100 8.075 -11.214 1.00 90.25 168 HIS A N 1
ATOM 1348 C CA . HIS A 1 168 ? 12.011 7.242 -10.693 1.00 90.25 168 HIS A CA 1
ATOM 1349 C C . HIS A 1 168 ? 12.161 6.961 -9.194 1.00 90.25 168 HIS A C 1
ATOM 1351 O O . HIS A 1 168 ? 11.195 7.079 -8.436 1.00 90.25 168 HIS A O 1
ATOM 1357 N N . VAL A 1 169 ? 13.370 6.613 -8.741 1.00 91.06 169 VAL A N 1
ATOM 1358 C CA . VAL A 1 169 ? 13.646 6.347 -7.322 1.00 91.06 169 VAL A CA 1
ATOM 1359 C C . VAL A 1 169 ? 13.458 7.615 -6.488 1.00 91.06 169 VAL A C 1
ATOM 1361 O O . VAL A 1 169 ? 12.814 7.560 -5.441 1.00 91.06 169 VAL A O 1
ATOM 1364 N N . LEU A 1 170 ? 13.965 8.763 -6.944 1.00 90.81 170 LEU A N 1
ATOM 1365 C CA . LEU A 1 170 ? 13.791 10.039 -6.248 1.00 90.81 170 LEU A CA 1
ATOM 1366 C C . LEU A 1 170 ? 12.314 10.439 -6.193 1.00 90.81 170 LEU A C 1
ATOM 1368 O O . LEU A 1 170 ? 11.833 10.821 -5.125 1.00 90.81 170 LEU A O 1
ATOM 1372 N N . GLY A 1 171 ? 11.580 10.292 -7.298 1.00 89.00 171 GLY A N 1
ATOM 1373 C CA . GLY A 1 171 ? 10.137 10.526 -7.339 1.00 89.00 171 GLY A CA 1
ATOM 1374 C C . GLY A 1 171 ? 9.394 9.6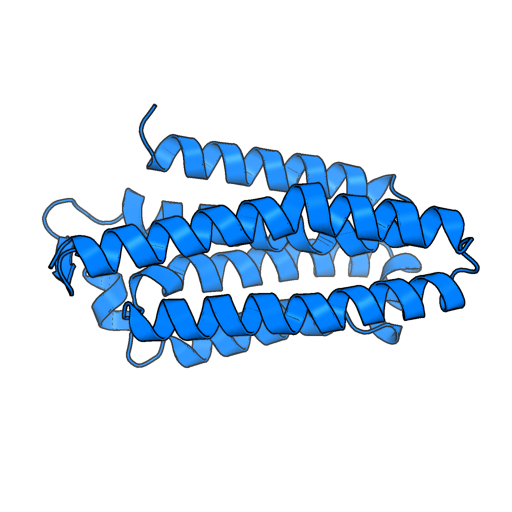56 -6.326 1.00 89.00 171 GLY A C 1
ATOM 1375 O O . GLY A 1 171 ? 8.644 10.170 -5.495 1.00 89.00 171 GLY A O 1
ATOM 1376 N N . PHE A 1 172 ? 9.664 8.352 -6.321 1.00 88.19 172 PHE A N 1
ATOM 1377 C CA . PHE A 1 172 ? 9.082 7.410 -5.367 1.00 88.19 172 PHE A CA 1
ATOM 1378 C C . PHE A 1 172 ? 9.391 7.780 -3.907 1.00 88.19 172 PHE A C 1
ATOM 1380 O O . PHE A 1 172 ? 8.485 7.851 -3.071 1.00 88.19 172 PHE A O 1
ATOM 1387 N N . VAL A 1 173 ? 10.655 8.073 -3.595 1.00 89.31 173 VAL A N 1
ATOM 1388 C CA . VAL A 1 173 ? 11.084 8.399 -2.230 1.00 89.31 173 VAL A CA 1
ATOM 1389 C C . VAL A 1 173 ? 10.463 9.710 -1.749 1.00 89.31 173 VAL A C 1
ATOM 1391 O O . VAL A 1 173 ? 9.873 9.737 -0.670 1.00 89.31 173 VAL A O 1
ATOM 1394 N N . TYR A 1 174 ? 10.560 10.791 -2.524 1.00 87.62 174 TYR A N 1
ATOM 1395 C CA . TYR A 1 174 ? 10.129 12.115 -2.067 1.00 87.62 174 TYR A CA 1
ATOM 1396 C C . TYR A 1 174 ? 8.616 12.322 -2.125 1.00 87.62 174 TYR A C 1
ATOM 1398 O O . TYR A 1 174 ? 8.063 12.968 -1.236 1.00 87.62 174 TYR A O 1
ATOM 1406 N N . ILE A 1 175 ? 7.933 11.787 -3.140 1.00 85.06 175 ILE A N 1
ATOM 1407 C CA . ILE A 1 175 ? 6.491 12.009 -3.311 1.00 85.06 175 ILE A CA 1
ATOM 1408 C C . ILE A 1 175 ? 5.700 11.038 -2.435 1.00 85.06 175 ILE A C 1
ATOM 1410 O O . ILE A 1 175 ? 4.770 11.449 -1.735 1.00 85.06 175 ILE A O 1
ATOM 1414 N N . VAL A 1 176 ? 6.080 9.757 -2.442 1.00 86.44 176 VAL A N 1
ATOM 1415 C CA . VAL A 1 176 ? 5.311 8.699 -1.779 1.00 86.44 176 VAL A CA 1
ATOM 1416 C C . VAL A 1 176 ? 5.861 8.427 -0.385 1.00 86.44 176 VAL A C 1
ATOM 1418 O O . VAL A 1 176 ? 5.159 8.639 0.605 1.00 86.44 176 VAL A O 1
ATOM 1421 N N . LYS A 1 177 ? 7.122 7.998 -0.280 1.00 87.94 177 LYS A N 1
ATOM 1422 C CA . LYS A 1 177 ? 7.634 7.417 0.972 1.00 87.94 177 LYS A CA 1
ATOM 1423 C C . LYS A 1 177 ? 7.910 8.425 2.066 1.00 87.94 177 LYS A C 1
ATOM 1425 O O . LYS A 1 177 ? 7.627 8.155 3.231 1.00 87.94 177 LYS A O 1
ATOM 1430 N N . PHE A 1 178 ? 8.378 9.609 1.706 1.00 88.06 178 PHE A N 1
ATOM 1431 C CA . PHE A 1 178 ? 8.543 10.692 2.661 1.00 88.06 178 PHE A CA 1
ATOM 1432 C C . PHE A 1 178 ? 7.191 11.122 3.254 1.00 88.06 178 PHE A C 1
ATOM 1434 O O . PHE A 1 178 ? 7.047 11.221 4.474 1.00 88.06 178 PHE A O 1
ATOM 1441 N N . SER A 1 179 ? 6.171 11.283 2.404 1.00 87.38 179 SER A N 1
ATOM 1442 C CA . SER A 1 179 ? 4.798 11.599 2.822 1.00 87.38 179 SER A CA 1
ATOM 1443 C C . SER A 1 179 ? 4.202 10.508 3.717 1.00 87.38 179 SER A C 1
ATOM 1445 O O . SER A 1 179 ? 3.622 10.809 4.763 1.00 87.38 179 SER A O 1
ATOM 1447 N N . GLU A 1 180 ? 4.379 9.239 3.342 1.00 86.75 180 GLU A N 1
ATOM 1448 C CA . GLU A 1 180 ? 3.958 8.080 4.135 1.00 86.75 180 GLU A CA 1
ATOM 1449 C C . GLU A 1 180 ? 4.637 8.067 5.516 1.00 86.75 180 GLU A C 1
ATOM 1451 O O . GLU A 1 180 ? 3.968 7.889 6.537 1.00 86.75 180 GLU A O 1
ATOM 1456 N N . GLY A 1 181 ? 5.945 8.347 5.564 1.00 88.12 181 GLY A N 1
ATOM 1457 C CA . GLY A 1 181 ? 6.732 8.413 6.798 1.00 88.12 181 GLY A CA 1
ATOM 1458 C C . GLY A 1 181 ? 6.260 9.511 7.744 1.00 88.12 181 GLY A C 1
ATOM 1459 O O . GLY A 1 181 ? 6.097 9.269 8.942 1.00 88.12 181 GLY A O 1
ATOM 1460 N N . ILE A 1 182 ? 5.959 10.700 7.214 1.00 90.12 182 ILE A N 1
ATOM 1461 C CA . ILE A 1 182 ? 5.394 11.803 8.002 1.00 90.12 182 ILE A CA 1
ATOM 1462 C C . ILE A 1 182 ? 4.035 11.408 8.582 1.00 90.12 182 ILE A C 1
ATOM 1464 O O . ILE A 1 182 ? 3.800 11.593 9.778 1.00 90.12 182 ILE A O 1
ATOM 1468 N N . LEU A 1 183 ? 3.137 10.852 7.762 1.00 89.50 183 LEU A N 1
ATOM 1469 C CA . LEU A 1 183 ? 1.806 10.442 8.216 1.00 89.50 183 LEU A CA 1
ATOM 1470 C C . LEU A 1 183 ? 1.890 9.370 9.307 1.00 89.50 183 LEU A C 1
ATOM 1472 O O . LEU A 1 183 ? 1.158 9.446 10.299 1.00 89.50 183 LEU A O 1
ATOM 1476 N N . PHE A 1 184 ? 2.805 8.414 9.159 1.00 89.62 184 PHE A N 1
ATOM 1477 C CA . PHE A 1 184 ? 3.037 7.369 10.148 1.00 89.62 184 PHE A CA 1
ATOM 1478 C C . PHE A 1 184 ? 3.619 7.921 11.459 1.00 89.62 184 PHE A C 1
ATOM 1480 O O . PHE A 1 184 ? 3.123 7.593 12.539 1.00 89.62 184 PHE A O 1
ATOM 1487 N N . ALA A 1 185 ? 4.597 8.828 11.390 1.00 87.88 185 ALA A N 1
ATOM 1488 C CA . ALA A 1 185 ? 5.145 9.492 12.572 1.00 87.88 185 ALA A CA 1
ATOM 1489 C C . ALA A 1 185 ? 4.070 10.304 13.317 1.00 87.88 185 ALA A C 1
ATOM 1491 O O . ALA A 1 185 ? 3.928 10.183 14.535 1.00 87.88 185 ALA A O 1
ATOM 1492 N N . VAL A 1 186 ? 3.251 11.072 12.588 1.00 89.81 186 VAL A N 1
ATOM 1493 C CA . VAL A 1 186 ? 2.116 11.817 13.160 1.00 89.81 186 VAL A CA 1
ATOM 1494 C C . VAL A 1 186 ? 1.102 10.871 13.807 1.00 89.81 186 VAL A C 1
ATOM 1496 O O . VAL A 1 186 ? 0.572 11.190 14.873 1.00 89.81 186 VAL A O 1
ATOM 1499 N N . TYR A 1 187 ? 0.832 9.715 13.195 1.00 88.00 187 TYR A N 1
ATOM 1500 C CA . TYR A 1 187 ? -0.048 8.691 13.761 1.00 88.00 187 TYR A CA 1
ATOM 1501 C C . TYR A 1 187 ? 0.473 8.168 15.108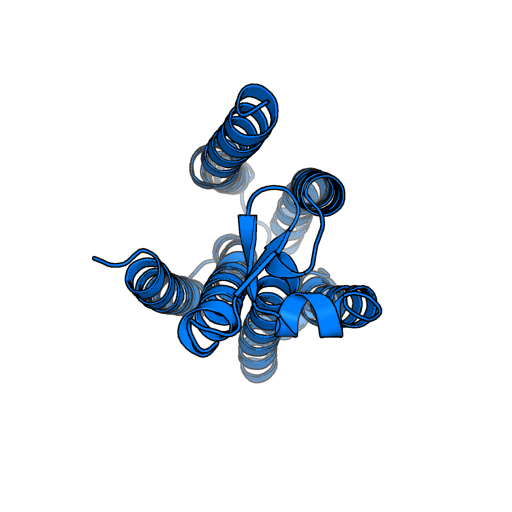 1.00 88.00 187 TYR A C 1
ATOM 1503 O O . TYR A 1 187 ? -0.290 8.141 16.076 1.00 88.00 187 TYR A O 1
ATOM 1511 N N . ILE A 1 188 ? 1.763 7.827 15.198 1.00 88.62 188 ILE A N 1
ATOM 1512 C CA . ILE A 1 188 ? 2.388 7.370 16.449 1.00 88.62 188 ILE A CA 1
ATOM 1513 C C . ILE A 1 188 ? 2.339 8.470 17.509 1.00 88.62 188 ILE A C 1
ATOM 1515 O O . ILE A 1 188 ? 1.854 8.222 18.611 1.00 88.62 188 ILE A O 1
ATOM 1519 N N . ILE A 1 189 ? 2.780 9.689 17.179 1.00 87.94 189 ILE A N 1
ATOM 1520 C CA . ILE A 1 189 ? 2.819 10.815 18.126 1.00 87.94 189 ILE A CA 1
ATOM 1521 C C . ILE A 1 189 ? 1.426 11.083 18.696 1.00 87.94 189 ILE A C 1
ATOM 1523 O O . ILE A 1 189 ? 1.275 11.210 19.907 1.00 87.94 189 ILE A O 1
ATOM 1527 N N . LYS A 1 190 ? 0.393 11.122 17.845 1.00 84.56 190 LYS A N 1
ATOM 1528 C CA . LYS A 1 190 ? -0.990 11.318 18.301 1.00 84.56 190 LYS A CA 1
ATOM 1529 C C . LYS A 1 190 ? -1.470 10.203 19.217 1.00 84.56 190 LYS A C 1
ATOM 1531 O O . LYS A 1 190 ? -2.263 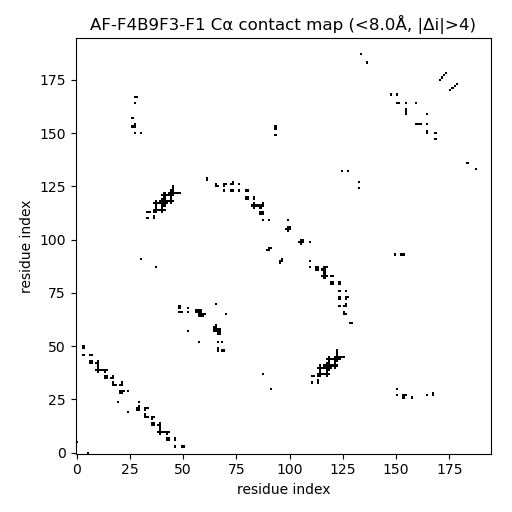10.482 20.105 1.00 84.56 190 LYS A O 1
ATOM 1536 N N . LYS A 1 191 ? -1.038 8.961 18.992 1.00 83.19 191 LYS A N 1
ATOM 1537 C CA . LYS A 1 191 ? -1.471 7.832 19.814 1.00 83.19 191 LYS A CA 1
ATOM 1538 C C . LYS A 1 191 ? -0.730 7.759 21.150 1.00 83.19 191 LYS A C 1
ATOM 1540 O O . LYS A 1 191 ? -1.345 7.388 22.139 1.00 83.19 191 LYS A O 1
ATOM 1545 N N . VAL A 1 192 ? 0.548 8.141 21.180 1.00 82.50 192 VAL A N 1
ATOM 1546 C CA . VAL A 1 192 ? 1.382 8.146 22.393 1.00 82.50 192 VAL A CA 1
ATOM 1547 C C . VAL A 1 192 ? 1.103 9.369 23.275 1.00 82.50 192 VAL A C 1
ATOM 1549 O O . VAL A 1 192 ? 0.987 9.210 24.480 1.00 82.50 192 VAL A O 1
ATOM 1552 N N . ASN A 1 193 ? 0.930 10.565 22.696 1.00 69.38 193 ASN A N 1
ATOM 1553 C CA . ASN A 1 193 ? 0.619 11.797 23.446 1.00 69.38 193 ASN A CA 1
ATOM 1554 C C . ASN A 1 193 ? -0.866 11.937 23.833 1.00 69.38 193 ASN A C 1
ATOM 1556 O O . ASN A 1 193 ? -1.237 12.921 24.465 1.00 69.38 193 ASN A O 1
ATOM 1560 N N . ALA A 1 194 ? -1.731 11.014 23.404 1.00 55.66 194 ALA A N 1
ATOM 1561 C CA . ALA A 1 194 ? -3.114 10.924 23.881 1.00 55.66 194 ALA A CA 1
ATOM 1562 C C . ALA A 1 194 ? -3.239 10.101 25.182 1.00 55.66 194 ALA A C 1
ATOM 1564 O O . ALA A 1 194 ? -4.356 9.756 25.566 1.00 55.66 194 ALA A O 1
ATOM 1565 N N . ILE A 1 195 ? -2.105 9.794 25.825 1.00 46.09 195 ILE A N 1
ATOM 1566 C CA . ILE A 1 195 ? -1.977 9.261 27.188 1.00 46.09 195 ILE A CA 1
ATOM 1567 C C . ILE A 1 195 ? -1.561 10.406 28.112 1.00 46.09 195 ILE A C 1
ATOM 1569 O O . ILE A 1 195 ? -0.637 11.156 27.721 1.00 46.09 195 ILE A O 1
#

Secondary structure (DSSP, 8-state):
--HHHHHHHHHHHHHHHHHHHHHHS-HHHHHHHTHHHHHHHHHHHHHHHHHSS-GGGEEEETTEEEEHHHHHHGGGHHHHHHHHHHHHHHHHSHHHHHHHHH-HHHHHHHHHHHHHHHHHHHHHGGGS-HHHHHHHHHHHHHHHHHHHHHHHHHHHHTT--HHHHHHHHHHIIIIIIHHHHHHHHHHHHHHHTT-

Radius of gyration: 17.76 Å; Cα contacts (8 Å, |Δi|>4): 203; chains: 1; bounding box: 45×31×50 Å

Sequence (195 aa):
MDKLDLAKYLAIIFAGISGIIYVIGDPLDKLLSYQGPVFSGALLGWYVINKYTPKDKFVEFEDSLVPVTSILIRSKSWIGFTISAFLIAFWLTPFIFKIAQEFPELYFAAFISDFIGGFIAGYLIPSLKFMEKVIIYSLGFAADIFYVMLLYIYSVIYNISQNSLLDHVLGFVYIVKFSEGILFAVYIIKKVNAI

Foldseek 3Di:
DPPLVVLLVQLVVLLVVLVVQCVPPDLLSVLVSLVSLLSSLLSVLLSCQVVPQDPVQWDDDLNDTFGVVLQVCLVVLVVLLVQLCCLQVVCLDPVNVVVCVVDVVSSVSNSVSSNNSSSSNNNNLSSDDPVRNVVVLVVVVVVVVVVLVSLVVSCVVVVNDPVVSVVSNCCCCPVPVVVSVVVSVVVVCVSVVVD

Mean predicted aligned error: 4.93 Å

Organism: Acidianus hospitalis (strain W1) (NCBI:txid933801)

Solvent-accessible surface area (backbone atoms only — not comparable to full-atom values): 9982 Å² total; per-residue (Å²): 130,56,73,56,58,50,31,47,50,50,14,55,49,35,35,50,54,22,53,50,35,51,74,73,43,56,77,64,50,29,57,60,25,55,53,27,24,23,54,14,17,17,32,39,19,38,30,48,52,62,68,73,41,56,82,88,43,49,42,82,51,94,95,36,82,34,44,50,66,27,62,73,46,36,92,54,37,66,58,44,45,51,51,17,47,52,43,38,54,58,51,71,36,74,69,50,39,54,51,24,74,74,35,68,69,52,39,54,50,44,50,52,30,16,20,51,16,16,18,46,38,22,42,44,54,71,35,51,52,71,69,54,48,54,51,54,53,52,50,48,59,54,50,49,56,55,46,54,54,44,54,52,55,48,29,63,78,69,70,49,54,69,68,59,52,48,52,53,51,50,48,46,42,62,66,48,49,49,50,50,51,51,54,51,50,52,51,49,50,57,62,60,68,72,103